Protein AF-A0A2V8L3E8-F1 (afdb_monomer_lite)

Sequence (212 aa):
MRLRGILLAIIGIAVVGLTGAGLAGGQTAPQGNPLLSDQVFKNVQALKGIPVDDFLETMGIMAAALQFDCSDCHANAGTDKVDWAADTPRKRMARNMVNMVTGINKTYFGGRQMVTCWTCHRNRDRPLTTPIMDIIYGMPPYEPDDVIVQNPLADSADSILDKYIQAIGGAQRLAGLTSFAGRGTSVGFGGFGGGGDVEIVAKAPDKRSTII

Foldseek 3Di:
DDDDDDDDDDDDDDDDDDDDDPDPPPPPDPDDPADWPPNPDAQDDQRGPDHPVVVVVVLVVLCQLAVHDPVVAWPPPVDPPTDRNDGDPVVVVVSVVSVVQQCCCVPPVVRDNPDDSNNARVRHNHGDPDDDVCCVPNDHDDDDDPDDDDDPPDDPPVRVVQVVCVVVPHDVVVVPDQKDWDWDWDADPPRPDDTDIWIWIDGPDGDIDIDD

pLDDT: mean 83.97, std 19.11, range [33.16, 98.5]

Secondary structure (DSSP, 8-state):
--------------------------------SPPBHHHHSTT--SS-SSBHHHHHHHHHHHHHHHT--HHHHSBTTTSTT-BSSS--HHHHHHHHHHHHHHHHHHHHSTT-----HHHHHSS-SS--SS--HHHHHSPPP----SS-PPPTTSPPHHHHHHHHHHHTTHHHHHHT--EEEEEEEE--GGG----EEEEEEEETTTEEEEE-

Structure (mmCIF, N/CA/C/O backbone):
data_AF-A0A2V8L3E8-F1
#
_entry.id   AF-A0A2V8L3E8-F1
#
loop_
_atom_site.group_PDB
_atom_site.id
_atom_site.type_symbol
_atom_site.label_atom_id
_atom_site.label_alt_id
_atom_site.label_comp_id
_atom_site.label_asym_id
_atom_site.label_entity_id
_atom_site.label_seq_id
_atom_site.pdbx_PDB_ins_code
_atom_site.Cartn_x
_atom_site.Cartn_y
_atom_site.Cartn_z
_atom_site.occupancy
_atom_site.B_iso_or_equiv
_atom_site.auth_seq_id
_atom_site.auth_comp_id
_atom_site.auth_asym_id
_atom_site.auth_atom_id
_atom_site.pdbx_PDB_model_num
ATOM 1 N N . MET A 1 1 ? 36.450 -6.631 86.629 1.00 36.34 1 MET A N 1
ATOM 2 C CA . MET A 1 1 ? 36.881 -7.942 87.173 1.00 36.34 1 MET A CA 1
ATOM 3 C C . MET A 1 1 ? 35.643 -8.831 87.182 1.00 36.34 1 MET A C 1
ATOM 5 O O . MET A 1 1 ? 34.727 -8.475 87.893 1.00 36.34 1 MET A O 1
ATOM 9 N N . ARG A 1 2 ? 35.421 -9.885 86.395 1.00 36.28 2 ARG A N 1
ATOM 10 C CA . ARG A 1 2 ? 36.078 -10.650 85.312 1.00 36.28 2 ARG A CA 1
ATOM 11 C C . ARG A 1 2 ? 34.896 -11.215 84.472 1.00 36.28 2 ARG A C 1
ATOM 13 O O . ARG A 1 2 ? 33.885 -11.551 85.064 1.00 36.28 2 ARG A O 1
ATOM 20 N N . LEU A 1 3 ? 34.860 -11.089 83.144 1.00 34.12 3 LEU A N 1
ATOM 21 C CA . LEU A 1 3 ? 35.474 -11.956 82.120 1.00 34.12 3 LEU A CA 1
ATOM 22 C C . LEU A 1 3 ? 34.770 -13.325 81.911 1.00 34.12 3 LEU A C 1
ATOM 24 O O . LEU A 1 3 ? 34.737 -14.113 82.849 1.00 34.12 3 LEU A O 1
ATOM 28 N N . ARG A 1 4 ? 34.454 -13.622 80.628 1.00 38.97 4 ARG A N 1
ATOM 29 C CA . ARG A 1 4 ? 34.260 -14.948 79.961 1.00 38.97 4 ARG A CA 1
ATOM 30 C C . ARG A 1 4 ? 32.855 -15.554 80.061 1.00 38.97 4 ARG A C 1
ATOM 32 O O . ARG A 1 4 ? 32.304 -15.588 81.143 1.00 38.97 4 ARG A O 1
ATOM 39 N N . GLY A 1 5 ? 32.221 -16.109 79.030 1.00 33.16 5 GLY A N 1
ATOM 40 C CA . GLY A 1 5 ? 32.479 -16.416 77.608 1.00 33.16 5 GLY A CA 1
ATOM 41 C C . GLY A 1 5 ? 31.105 -16.858 77.030 1.00 33.16 5 GLY A C 1
ATOM 42 O O . GLY A 1 5 ? 30.161 -16.994 77.795 1.00 33.16 5 GLY A O 1
ATOM 43 N N . ILE A 1 6 ? 30.826 -17.056 75.746 1.00 45.94 6 ILE A N 1
ATOM 44 C CA . ILE A 1 6 ? 31.547 -17.727 74.666 1.00 45.94 6 ILE A CA 1
ATOM 45 C C . ILE A 1 6 ? 30.861 -17.281 73.354 1.00 45.94 6 ILE A C 1
ATOM 47 O O . ILE A 1 6 ? 29.637 -17.288 73.252 1.00 45.94 6 ILE A O 1
ATOM 51 N N . LEU A 1 7 ? 31.676 -16.879 72.375 1.00 38.16 7 LEU A N 1
ATOM 52 C CA . LEU A 1 7 ? 31.339 -16.739 70.953 1.00 38.16 7 LEU A CA 1
ATOM 53 C C . LEU A 1 7 ? 30.926 -18.084 70.331 1.00 38.16 7 LEU A C 1
ATOM 55 O O . LEU A 1 7 ? 31.532 -19.083 70.697 1.00 38.16 7 LEU A O 1
ATOM 59 N N . LEU A 1 8 ? 30.036 -18.072 69.325 1.00 39.19 8 LEU A N 1
ATOM 60 C CA . LEU A 1 8 ? 30.064 -18.862 68.065 1.00 39.19 8 LEU A CA 1
ATOM 61 C C . LEU A 1 8 ? 28.765 -18.544 67.276 1.00 39.19 8 LEU A C 1
ATOM 63 O O . LEU A 1 8 ? 27.673 -18.750 67.786 1.00 39.19 8 LEU A O 1
ATOM 67 N N . ALA A 1 9 ? 28.838 -17.779 66.179 1.00 36.69 9 ALA A N 1
ATOM 68 C CA . ALA A 1 9 ? 28.935 -18.260 64.786 1.00 36.69 9 ALA A CA 1
ATOM 69 C C . ALA A 1 9 ? 27.573 -18.765 64.229 1.00 36.69 9 ALA A C 1
ATOM 71 O O . ALA A 1 9 ? 27.040 -19.747 64.715 1.00 36.69 9 ALA A O 1
ATOM 72 N N . ILE A 1 10 ? 26.872 -18.003 63.372 1.00 39.22 10 ILE A N 1
ATOM 73 C CA . ILE A 1 10 ? 26.999 -17.937 61.892 1.00 39.22 10 ILE A CA 1
ATOM 74 C C . ILE A 1 10 ? 26.226 -19.072 61.161 1.00 39.22 10 ILE A C 1
ATOM 76 O O . ILE A 1 10 ? 26.621 -20.225 61.218 1.00 39.22 10 ILE A O 1
ATOM 80 N N . ILE A 1 11 ? 25.202 -18.650 60.392 1.00 40.75 11 ILE A N 1
ATOM 81 C CA . ILE A 1 11 ? 24.712 -19.151 59.076 1.00 40.75 11 ILE A CA 1
ATOM 82 C C . ILE A 1 11 ? 23.938 -20.491 58.967 1.00 40.75 11 ILE A C 1
ATOM 84 O O . ILE A 1 11 ? 24.435 -21.558 59.299 1.00 40.75 11 ILE A O 1
ATOM 88 N N . GLY A 1 12 ? 22.771 -20.403 58.300 1.00 34.69 12 GLY A N 1
ATOM 89 C CA . GLY A 1 12 ? 22.061 -21.472 57.563 1.00 34.69 12 GLY A CA 1
ATOM 90 C C . GLY A 1 12 ? 20.579 -21.099 57.344 1.00 34.69 12 GLY A C 1
ATOM 91 O O . GLY A 1 12 ? 19.814 -21.156 58.295 1.00 34.69 12 GLY A O 1
ATOM 92 N N . ILE A 1 13 ? 20.154 -20.468 56.230 1.00 40.88 13 ILE A N 1
ATOM 93 C CA . ILE A 1 13 ? 19.677 -21.097 54.963 1.00 40.88 13 ILE A CA 1
ATOM 94 C C . ILE A 1 13 ? 18.607 -22.176 55.282 1.00 40.88 13 ILE A C 1
ATOM 96 O O . ILE A 1 13 ? 18.926 -23.118 55.986 1.00 40.88 13 ILE A O 1
ATOM 100 N N . ALA A 1 14 ? 17.335 -22.166 54.857 1.00 35.75 14 ALA A N 1
ATOM 101 C CA . ALA A 1 14 ? 16.763 -21.867 53.546 1.00 35.75 14 ALA A CA 1
ATOM 102 C C . ALA A 1 14 ? 15.217 -22.019 53.568 1.00 35.75 14 ALA A C 1
ATOM 104 O O . ALA A 1 14 ? 14.714 -22.938 54.200 1.00 35.75 14 ALA A O 1
ATOM 105 N N . VAL A 1 15 ? 14.543 -21.204 52.741 1.00 41.72 15 VAL A N 1
ATOM 106 C CA . VAL A 1 15 ? 13.547 -21.596 51.708 1.00 41.72 15 VAL A CA 1
ATOM 107 C C . VAL A 1 15 ? 12.159 -22.138 52.123 1.00 41.72 15 VAL A C 1
ATOM 109 O O . VAL A 1 15 ? 12.023 -23.019 52.958 1.00 41.72 15 VAL A O 1
ATOM 112 N N . VAL A 1 16 ? 11.160 -21.644 51.366 1.00 37.94 16 VAL A N 1
ATOM 113 C CA . VAL A 1 16 ? 9.770 -22.098 51.104 1.00 37.94 16 VAL A CA 1
ATOM 114 C C . VAL A 1 16 ? 8.734 -21.106 51.667 1.00 37.94 16 VAL A C 1
ATOM 116 O O . VAL A 1 16 ? 8.641 -20.924 52.867 1.00 37.94 16 VAL A O 1
ATOM 119 N N . GLY A 1 17 ? 7.898 -20.416 50.890 1.00 34.06 17 GLY A N 1
ATOM 120 C CA . GLY A 1 17 ? 7.733 -20.360 49.445 1.00 34.06 17 GLY A CA 1
ATOM 121 C C . GLY A 1 17 ? 7.008 -19.064 49.062 1.00 34.06 17 GLY A C 1
ATOM 122 O O . GLY A 1 17 ? 5.932 -18.764 49.570 1.00 34.06 17 GLY A O 1
ATOM 123 N N . LEU A 1 18 ? 7.623 -18.295 48.164 1.00 40.34 18 LEU A N 1
ATOM 124 C CA . LEU A 1 18 ? 6.954 -17.275 47.364 1.00 40.34 18 LEU A CA 1
ATOM 125 C C . LEU A 1 18 ? 6.667 -17.926 46.010 1.00 40.34 18 LEU A C 1
ATOM 127 O O . LEU A 1 18 ? 7.572 -18.094 45.195 1.00 40.34 18 LEU A O 1
ATOM 131 N N . THR A 1 19 ? 5.423 -18.324 45.771 1.00 45.75 19 THR A N 1
ATOM 132 C CA . THR A 1 19 ? 4.974 -18.782 44.453 1.00 45.75 19 THR A CA 1
ATOM 133 C C . THR A 1 19 ? 3.705 -18.040 44.070 1.00 45.75 19 THR A C 1
ATOM 135 O O . THR A 1 19 ? 2.691 -18.181 44.747 1.00 45.75 19 THR A O 1
ATOM 138 N N . GLY A 1 20 ? 3.765 -17.314 42.949 1.00 47.34 20 GLY A N 1
ATOM 139 C CA . GLY A 1 20 ? 2.588 -17.073 42.112 1.00 47.34 20 GLY A CA 1
ATOM 140 C C . GLY A 1 20 ? 2.092 -15.633 41.985 1.00 47.34 20 GLY A C 1
ATOM 141 O O . GLY A 1 20 ? 0.945 -15.370 42.314 1.00 47.34 20 GLY A O 1
ATOM 142 N N . ALA A 1 21 ? 2.903 -14.725 41.436 1.00 42.41 21 ALA A N 1
ATOM 143 C CA . ALA A 1 21 ? 2.400 -13.529 40.743 1.00 42.41 21 ALA A CA 1
ATOM 144 C C . ALA A 1 21 ? 3.413 -13.056 39.686 1.00 42.41 21 ALA A C 1
ATOM 146 O O . ALA A 1 21 ? 3.904 -11.932 39.712 1.00 42.41 21 ALA A O 1
ATOM 147 N N . GLY A 1 22 ? 3.775 -13.953 38.766 1.00 41.84 22 GLY A N 1
ATOM 148 C CA . GLY A 1 22 ? 4.414 -13.554 37.518 1.00 41.84 22 GLY A CA 1
ATOM 149 C C . GLY A 1 22 ? 3.336 -13.020 36.588 1.00 41.84 22 GLY A C 1
ATOM 150 O O . GLY A 1 22 ? 2.672 -13.801 35.912 1.00 41.84 22 GLY A O 1
ATOM 151 N N . LEU A 1 23 ? 3.131 -11.703 36.583 1.00 47.78 23 LEU A N 1
ATOM 152 C CA . LEU A 1 23 ? 2.461 -11.042 35.471 1.00 47.78 23 LEU A CA 1
ATOM 153 C C . LEU A 1 23 ? 3.277 -11.354 34.218 1.00 47.78 23 LEU A C 1
ATOM 155 O O . LEU A 1 23 ? 4.458 -11.015 34.134 1.00 47.78 23 LEU A O 1
ATOM 159 N N . ALA A 1 24 ? 2.644 -12.048 33.278 1.00 44.75 24 ALA A N 1
ATOM 160 C CA . ALA A 1 24 ? 3.162 -12.288 31.947 1.00 44.75 24 ALA A CA 1
ATOM 161 C C . ALA A 1 24 ? 3.287 -10.946 31.212 1.00 44.75 24 ALA A C 1
ATOM 163 O O . ALA A 1 24 ? 2.409 -10.541 30.456 1.00 44.75 24 ALA A O 1
ATOM 164 N N . GLY A 1 25 ? 4.391 -10.239 31.444 1.00 47.78 25 GLY A N 1
ATOM 165 C CA . GLY A 1 25 ? 4.936 -9.346 30.441 1.00 47.78 25 GLY A CA 1
ATOM 166 C C . GLY A 1 25 ? 5.467 -10.238 29.332 1.00 47.78 25 GLY A C 1
ATOM 167 O O . GLY A 1 25 ? 6.458 -10.937 29.536 1.00 47.78 25 GLY A O 1
ATOM 168 N N . GLY A 1 26 ? 4.789 -10.262 28.187 1.00 43.38 26 GLY A N 1
ATOM 169 C CA . GLY A 1 26 ? 5.345 -10.817 26.961 1.00 43.38 26 GLY A CA 1
ATOM 170 C C . GLY A 1 26 ? 6.593 -10.024 26.593 1.00 43.38 26 GLY A C 1
ATOM 171 O O . GLY A 1 26 ? 6.528 -9.076 25.820 1.00 43.38 26 GLY A O 1
ATOM 172 N N . GLN A 1 27 ? 7.730 -10.377 27.187 1.00 42.31 27 GLN A N 1
ATOM 173 C CA . GLN A 1 27 ? 9.031 -9.993 26.680 1.00 42.31 27 GLN A CA 1
ATOM 174 C C . GLN A 1 27 ? 9.182 -10.772 25.381 1.00 42.31 27 GLN A C 1
ATOM 176 O O . GLN A 1 27 ? 9.508 -11.959 25.392 1.00 42.31 27 GLN A O 1
ATOM 181 N N . THR A 1 28 ? 8.891 -10.119 24.255 1.00 50.25 28 THR A N 1
ATOM 182 C CA . THR A 1 28 ? 9.453 -10.532 22.973 1.00 50.25 28 THR A CA 1
ATOM 183 C C . THR A 1 28 ? 10.933 -10.775 23.221 1.00 50.25 28 THR A C 1
ATOM 185 O O . THR A 1 28 ? 11.656 -9.855 23.614 1.00 50.25 28 THR A O 1
ATOM 188 N N . ALA A 1 29 ? 11.358 -12.034 23.076 1.00 56.59 29 ALA A N 1
ATOM 189 C CA . ALA A 1 29 ? 12.770 -12.380 23.063 1.00 56.59 29 ALA A CA 1
ATOM 190 C C . ALA A 1 29 ? 13.484 -11.393 22.128 1.00 56.59 29 ALA A C 1
ATOM 192 O O . ALA A 1 29 ? 12.866 -10.993 21.135 1.00 56.59 29 ALA A O 1
ATOM 193 N N . PRO A 1 30 ? 14.729 -10.973 22.420 1.00 51.91 30 PRO A N 1
ATOM 194 C CA . PRO A 1 30 ? 15.461 -10.107 21.510 1.00 51.91 30 PRO A CA 1
ATOM 195 C C . PRO A 1 30 ? 15.452 -10.785 20.144 1.00 51.91 30 PRO A C 1
ATOM 197 O O . PRO A 1 30 ? 16.059 -11.843 19.965 1.00 51.91 30 PRO A O 1
ATOM 200 N N . GLN A 1 31 ? 14.672 -10.226 19.218 1.00 61.59 31 GLN A N 1
ATOM 201 C CA . GLN A 1 31 ? 14.658 -10.676 17.842 1.00 61.59 31 GLN A CA 1
ATOM 202 C C . GLN A 1 31 ? 16.102 -10.517 17.388 1.00 61.59 31 GLN A C 1
ATOM 204 O O . GLN A 1 31 ? 16.652 -9.414 17.427 1.00 61.59 31 GLN A O 1
ATOM 209 N N . GLY A 1 32 ? 16.752 -11.636 17.054 1.00 68.12 32 GLY A N 1
ATOM 210 C CA . GLY A 1 32 ? 18.030 -11.579 16.356 1.00 68.12 32 GLY A CA 1
ATOM 211 C C . GLY A 1 32 ? 17.893 -10.620 15.174 1.00 68.12 32 GLY A C 1
ATOM 212 O O . GLY A 1 32 ? 16.787 -10.461 14.658 1.00 68.12 32 GLY A O 1
ATOM 213 N N . ASN A 1 33 ? 18.987 -9.951 14.795 1.00 78.81 33 ASN A N 1
ATOM 214 C CA . ASN A 1 33 ? 18.964 -8.931 13.742 1.00 78.81 33 ASN A CA 1
ATOM 215 C C . ASN A 1 33 ? 18.053 -9.370 12.580 1.00 78.81 33 ASN A C 1
ATOM 217 O O . ASN A 1 33 ? 18.278 -10.461 12.043 1.00 78.81 33 ASN A O 1
ATOM 221 N N . PRO A 1 34 ? 17.023 -8.577 12.226 1.00 86.38 34 PRO A N 1
ATOM 222 C CA . PRO A 1 34 ? 16.043 -8.990 11.235 1.00 86.38 34 PRO A CA 1
ATOM 223 C C . PRO A 1 34 ? 16.747 -9.311 9.919 1.00 86.38 34 PRO A C 1
ATOM 225 O O . PRO A 1 34 ? 17.638 -8.579 9.479 1.00 86.38 34 PRO A O 1
ATOM 228 N N . LEU A 1 35 ? 16.359 -10.429 9.302 1.00 93.75 35 LEU A N 1
ATOM 229 C CA . LEU A 1 35 ? 16.855 -10.787 7.979 1.00 93.75 35 LEU A CA 1
ATOM 230 C C . LEU A 1 35 ? 16.432 -9.709 6.983 1.00 93.75 35 LEU A C 1
ATOM 232 O O . LEU A 1 35 ? 15.286 -9.254 7.001 1.00 93.75 35 LEU A O 1
ATOM 236 N N . LEU A 1 36 ? 17.360 -9.313 6.114 1.00 96.69 36 LEU A N 1
ATOM 237 C CA . LEU A 1 36 ? 17.115 -8.253 5.143 1.00 96.69 36 LEU A CA 1
ATOM 238 C C . LEU A 1 36 ? 16.689 -8.823 3.789 1.00 96.69 36 LEU A C 1
ATOM 240 O O . LEU A 1 36 ? 17.112 -9.908 3.375 1.00 96.69 36 LEU A O 1
ATOM 244 N N . SER A 1 37 ? 15.869 -8.057 3.078 1.00 96.12 37 SER A N 1
ATOM 245 C CA . SER A 1 37 ? 15.253 -8.434 1.808 1.00 96.12 37 SER A CA 1
ATOM 246 C C . SER A 1 37 ? 16.259 -8.930 0.768 1.00 96.12 37 SER A C 1
ATOM 248 O O . SER A 1 37 ? 16.033 -9.956 0.131 1.00 96.12 37 SER A O 1
ATOM 250 N N . ASP A 1 38 ? 17.394 -8.251 0.613 1.00 95.38 38 ASP A N 1
ATOM 251 C CA . ASP A 1 38 ? 18.433 -8.573 -0.368 1.00 95.38 38 ASP A CA 1
ATOM 252 C C . ASP A 1 38 ? 19.406 -9.670 0.084 1.00 95.38 38 ASP A C 1
ATOM 254 O O . ASP A 1 38 ? 20.218 -10.133 -0.718 1.00 95.38 38 ASP A O 1
ATOM 258 N N . GLN A 1 39 ? 19.295 -10.126 1.333 1.00 95.88 39 GLN A N 1
ATOM 259 C CA . GLN A 1 39 ? 19.996 -11.312 1.832 1.00 95.88 39 GLN A CA 1
ATOM 260 C C . GLN A 1 39 ? 19.177 -12.587 1.604 1.00 95.88 39 GLN A C 1
ATOM 262 O O . GLN A 1 39 ? 19.745 -13.649 1.354 1.00 95.88 39 GLN A O 1
ATOM 267 N N . VAL A 1 40 ? 17.847 -12.483 1.684 1.00 96.38 40 VAL A N 1
ATOM 268 C CA . VAL A 1 40 ? 16.929 -13.628 1.585 1.00 96.38 40 VAL A CA 1
ATOM 269 C C . VAL A 1 40 ? 16.416 -13.828 0.162 1.00 96.38 40 VAL A C 1
ATOM 271 O O . VAL A 1 40 ? 16.367 -14.956 -0.333 1.00 96.38 40 VAL A O 1
ATOM 274 N N . PHE A 1 41 ? 16.039 -12.747 -0.520 1.00 96.94 41 PHE A N 1
ATOM 275 C CA . PHE A 1 41 ? 15.398 -12.817 -1.827 1.00 96.94 41 PHE A CA 1
ATOM 276 C C . PHE A 1 41 ? 16.362 -12.511 -2.969 1.00 96.94 41 PHE A C 1
ATOM 278 O O . PHE A 1 41 ? 17.265 -11.679 -2.892 1.00 96.94 41 PHE A O 1
ATOM 285 N N . LYS A 1 42 ? 16.120 -13.172 -4.101 1.00 96.88 42 LYS A N 1
ATOM 286 C CA . LYS A 1 42 ? 16.886 -12.962 -5.329 1.00 96.88 42 LYS A CA 1
ATOM 287 C C . LYS A 1 42 ? 16.336 -11.767 -6.106 1.00 96.88 42 LYS A C 1
ATOM 289 O O . LYS A 1 42 ? 15.129 -11.549 -6.172 1.00 96.88 42 LYS A O 1
ATOM 294 N N . ASN A 1 43 ? 17.231 -11.051 -6.786 1.00 97.25 43 ASN A N 1
ATOM 295 C CA . ASN A 1 43 ? 16.890 -9.972 -7.720 1.00 97.25 43 ASN A CA 1
ATOM 296 C C . ASN A 1 43 ? 16.105 -8.793 -7.091 1.00 97.25 43 ASN A C 1
ATOM 298 O O . ASN A 1 43 ? 15.241 -8.175 -7.731 1.00 97.25 43 ASN A O 1
ATOM 302 N N . VAL A 1 44 ? 16.430 -8.464 -5.836 1.00 97.62 44 VAL A N 1
ATOM 303 C CA . VAL A 1 44 ? 15.990 -7.238 -5.155 1.00 97.62 44 VAL A CA 1
ATOM 304 C C . VAL A 1 44 ? 16.891 -6.080 -5.590 1.00 97.62 44 VAL A C 1
ATOM 306 O O . VAL A 1 44 ? 18.098 -6.106 -5.365 1.00 97.62 44 VAL A O 1
ATOM 309 N N . GLN A 1 45 ? 16.314 -5.069 -6.245 1.00 96.25 45 GLN A N 1
ATOM 310 C CA . GLN A 1 45 ? 17.074 -3.948 -6.825 1.00 96.25 45 GLN A CA 1
ATOM 311 C C . GLN A 1 45 ? 16.705 -2.582 -6.230 1.00 96.25 45 GLN A C 1
ATOM 313 O O . GLN A 1 45 ? 17.595 -1.762 -6.044 1.00 96.25 45 GLN A O 1
ATOM 318 N N . ALA A 1 46 ? 15.421 -2.346 -5.933 1.00 96.12 46 ALA A N 1
ATOM 319 C CA . ALA A 1 46 ? 14.932 -1.065 -5.408 1.00 96.12 46 ALA A CA 1
ATOM 320 C C . ALA A 1 46 ? 14.687 -1.100 -3.887 1.00 96.12 46 ALA A C 1
ATOM 322 O O . ALA A 1 46 ? 15.125 -0.212 -3.169 1.00 96.12 46 ALA A O 1
ATOM 323 N N . LEU A 1 47 ? 14.046 -2.160 -3.382 1.00 95.81 47 LEU A N 1
ATOM 324 C CA . LEU A 1 47 ? 13.691 -2.328 -1.964 1.00 95.81 47 LEU A CA 1
ATOM 325 C C . LEU A 1 47 ? 14.753 -3.124 -1.190 1.00 95.81 47 LEU A C 1
ATOM 327 O O . LEU A 1 47 ? 14.465 -4.190 -0.647 1.00 95.81 47 LEU A O 1
ATOM 331 N N . LYS A 1 48 ? 16.005 -2.661 -1.219 1.00 95.56 48 LYS A N 1
ATOM 332 C CA . LYS A 1 48 ? 17.133 -3.320 -0.537 1.00 95.56 48 LYS A CA 1
ATOM 333 C C . LYS A 1 48 ? 17.247 -2.896 0.927 1.00 95.56 48 LYS A C 1
ATOM 335 O O . LYS A 1 48 ? 16.924 -1.757 1.251 1.00 95.56 48 LYS A O 1
ATOM 340 N N . GLY A 1 49 ? 17.781 -3.777 1.774 1.00 94.75 49 GLY A N 1
ATOM 341 C CA . GLY A 1 49 ? 18.145 -3.451 3.153 1.00 94.75 49 GLY A CA 1
ATOM 342 C C . GLY A 1 49 ? 16.972 -3.229 4.108 1.00 94.75 49 GLY A C 1
ATOM 343 O O . GLY A 1 49 ? 17.187 -2.703 5.195 1.00 94.75 49 GLY A O 1
ATOM 344 N N . ILE A 1 50 ? 15.754 -3.612 3.716 1.00 95.31 50 ILE A N 1
ATOM 345 C CA . ILE A 1 50 ? 14.573 -3.580 4.588 1.00 95.31 50 ILE A CA 1
ATOM 346 C C . ILE A 1 50 ? 14.320 -4.973 5.180 1.00 95.31 50 ILE A C 1
ATOM 348 O O . ILE A 1 50 ? 14.691 -5.961 4.535 1.00 95.31 50 ILE A O 1
ATOM 352 N N . PRO A 1 51 ? 13.710 -5.084 6.372 1.00 97.25 51 PRO A N 1
ATOM 353 C CA . PRO A 1 51 ? 13.268 -6.361 6.923 1.00 97.25 51 PRO A CA 1
ATOM 354 C C . PRO A 1 51 ? 12.433 -7.173 5.924 1.00 97.25 51 PRO A C 1
ATOM 356 O O . PRO A 1 51 ? 11.717 -6.619 5.089 1.00 97.25 51 PRO A O 1
ATOM 359 N N . VAL A 1 52 ? 12.527 -8.502 6.000 1.00 96.44 52 VAL A N 1
ATOM 360 C CA . VAL A 1 52 ? 11.739 -9.410 5.147 1.00 96.44 52 VAL A CA 1
ATOM 361 C C . VAL A 1 52 ? 10.235 -9.155 5.273 1.00 96.44 52 VAL A C 1
ATOM 363 O O . VAL A 1 52 ? 9.545 -9.168 4.253 1.00 96.44 52 VAL A O 1
ATOM 366 N N . ASP A 1 53 ? 9.749 -8.886 6.483 1.00 96.12 53 ASP A N 1
ATOM 367 C CA . ASP A 1 53 ? 8.329 -8.628 6.729 1.00 96.12 53 ASP A CA 1
ATOM 368 C C . ASP A 1 53 ? 7.889 -7.338 6.020 1.00 96.12 53 ASP A C 1
ATOM 370 O O . ASP A 1 53 ? 7.004 -7.391 5.166 1.00 96.12 53 ASP A O 1
ATOM 374 N N . ASP A 1 54 ? 8.611 -6.229 6.221 1.00 96.12 54 ASP A N 1
ATOM 375 C CA . ASP A 1 54 ? 8.381 -4.961 5.512 1.00 96.12 54 ASP A CA 1
ATOM 376 C C . ASP A 1 54 ? 8.416 -5.135 3.984 1.00 96.12 54 ASP A C 1
ATOM 378 O O . ASP A 1 54 ? 7.623 -4.537 3.251 1.00 96.12 54 ASP A O 1
ATOM 382 N N . PHE A 1 55 ? 9.327 -5.966 3.466 1.00 96.94 55 PHE A N 1
ATOM 383 C CA . PHE A 1 55 ? 9.406 -6.253 2.034 1.00 96.94 55 PHE A CA 1
ATOM 384 C C . PHE A 1 55 ? 8.136 -6.932 1.514 1.00 96.94 55 PHE A C 1
ATOM 386 O O . PHE A 1 55 ? 7.617 -6.527 0.470 1.00 96.94 55 PHE A O 1
ATOM 393 N N . LEU A 1 56 ? 7.636 -7.948 2.222 1.00 96.50 56 LEU A N 1
ATOM 394 C CA . LEU A 1 56 ? 6.423 -8.673 1.840 1.00 96.50 56 LEU A CA 1
ATOM 395 C C . LEU A 1 56 ? 5.169 -7.803 2.000 1.00 96.50 56 LEU A C 1
ATOM 397 O O . LEU A 1 56 ? 4.323 -7.791 1.104 1.00 96.50 56 LEU A O 1
ATOM 401 N N . GLU A 1 57 ? 5.081 -7.011 3.068 1.00 96.38 57 GLU A N 1
ATOM 402 C CA . GLU A 1 57 ? 4.002 -6.037 3.268 1.00 96.38 57 GLU A CA 1
ATOM 403 C C . GLU A 1 57 ? 3.972 -4.991 2.151 1.00 96.38 57 GLU A C 1
ATOM 405 O O . GLU A 1 57 ? 2.910 -4.687 1.599 1.00 96.38 57 GLU A O 1
ATOM 410 N N . THR A 1 58 ? 5.144 -4.505 1.730 1.00 96.50 58 THR A N 1
ATOM 411 C CA . THR A 1 58 ? 5.242 -3.552 0.620 1.00 96.50 58 THR A CA 1
ATOM 412 C C . THR A 1 58 ? 4.667 -4.144 -0.674 1.00 96.50 58 THR A C 1
ATOM 414 O O . THR A 1 58 ? 4.001 -3.424 -1.420 1.00 96.50 58 THR A O 1
ATOM 417 N N . MET A 1 59 ? 4.848 -5.445 -0.945 1.00 97.38 59 MET A N 1
ATOM 418 C CA . MET A 1 59 ? 4.227 -6.091 -2.114 1.00 97.38 59 MET A CA 1
ATOM 419 C C . MET A 1 59 ? 2.696 -6.053 -2.038 1.00 97.38 59 MET A C 1
ATOM 421 O O . MET A 1 59 ? 2.044 -5.747 -3.037 1.00 97.38 59 MET A O 1
ATOM 425 N N . GLY A 1 60 ? 2.127 -6.299 -0.854 1.00 95.94 60 GLY A N 1
ATOM 426 C CA . GLY A 1 60 ? 0.685 -6.197 -0.616 1.00 95.94 60 GLY A CA 1
ATOM 427 C C . GLY A 1 60 ? 0.152 -4.781 -0.842 1.00 95.94 60 GLY A C 1
ATOM 428 O O . GLY A 1 60 ? -0.860 -4.602 -1.518 1.00 95.94 60 GLY A O 1
ATOM 429 N N . ILE A 1 61 ? 0.873 -3.761 -0.366 1.00 95.31 61 ILE A N 1
ATOM 430 C CA . ILE A 1 61 ? 0.513 -2.350 -0.580 1.00 95.31 61 ILE A CA 1
ATOM 431 C C . ILE A 1 61 ? 0.560 -1.985 -2.070 1.00 95.31 61 ILE A C 1
ATOM 433 O O . ILE A 1 61 ? -0.323 -1.277 -2.559 1.00 95.31 61 ILE A O 1
ATOM 437 N N . MET A 1 62 ? 1.561 -2.469 -2.816 1.00 96.94 62 MET A N 1
ATOM 438 C CA . MET A 1 62 ? 1.610 -2.265 -4.268 1.00 96.94 62 MET A CA 1
ATOM 439 C C . MET A 1 62 ? 0.407 -2.911 -4.962 1.00 96.94 62 MET A C 1
ATOM 441 O O . MET A 1 62 ? -0.253 -2.249 -5.760 1.00 96.94 62 MET A O 1
ATOM 445 N N . ALA A 1 63 ? 0.092 -4.167 -4.636 1.00 95.50 63 ALA A N 1
ATOM 446 C CA . ALA A 1 63 ? -1.057 -4.877 -5.195 1.00 95.50 63 ALA A CA 1
ATOM 447 C C . ALA A 1 63 ? -2.372 -4.123 -4.923 1.00 95.50 63 ALA A C 1
ATOM 449 O O . ALA A 1 63 ? -3.117 -3.816 -5.857 1.00 95.50 63 ALA A O 1
ATOM 450 N N . ALA A 1 64 ? -2.593 -3.714 -3.669 1.00 95.25 64 ALA A N 1
ATOM 451 C CA . ALA A 1 64 ? -3.767 -2.948 -3.264 1.00 95.25 64 ALA A CA 1
ATOM 452 C C . ALA A 1 64 ? -3.877 -1.614 -4.018 1.00 95.25 64 ALA A C 1
ATOM 454 O O . ALA A 1 64 ? -4.936 -1.285 -4.546 1.00 95.25 64 ALA A O 1
ATOM 455 N N . ALA A 1 65 ? -2.783 -0.858 -4.137 1.00 97.38 65 ALA A N 1
ATOM 456 C CA . ALA A 1 65 ? -2.812 0.439 -4.805 1.00 97.38 65 ALA A CA 1
ATOM 457 C C . ALA A 1 65 ? -3.123 0.343 -6.306 1.00 97.38 65 ALA A C 1
ATOM 459 O O . ALA A 1 65 ? -3.777 1.240 -6.841 1.00 97.38 65 ALA A O 1
ATOM 460 N N . LEU A 1 66 ? -2.672 -0.722 -6.975 1.00 96.25 66 LEU A N 1
ATOM 461 C CA . LEU A 1 66 ? -2.842 -0.915 -8.418 1.00 96.25 66 LEU A CA 1
ATOM 462 C C . LEU A 1 66 ? -4.088 -1.729 -8.798 1.00 96.25 66 LEU A C 1
ATOM 464 O O . LEU A 1 66 ? -4.381 -1.823 -9.988 1.00 96.25 66 LEU A O 1
ATOM 468 N N . GLN A 1 67 ? -4.818 -2.286 -7.822 1.00 95.19 67 GLN A N 1
ATOM 469 C CA . GLN A 1 67 ? -5.871 -3.288 -8.053 1.00 95.19 67 GLN A CA 1
ATOM 470 C C . GLN A 1 67 ? -5.339 -4.516 -8.806 1.00 95.19 67 GLN A C 1
ATOM 472 O O . GLN A 1 67 ? -5.967 -5.037 -9.725 1.00 95.19 67 GLN A O 1
ATOM 477 N N . PHE A 1 68 ? -4.138 -4.941 -8.434 1.00 94.00 68 PHE A N 1
ATOM 478 C CA . PHE A 1 68 ? -3.461 -6.102 -8.996 1.00 94.00 68 PHE A CA 1
ATOM 479 C C . PHE A 1 68 ? -3.418 -7.248 -7.998 1.00 94.00 68 PHE A C 1
ATOM 481 O O . PHE A 1 68 ? -3.590 -7.062 -6.793 1.00 94.00 68 PHE A O 1
ATOM 488 N N . ASP A 1 69 ? -3.112 -8.427 -8.519 1.00 93.38 69 ASP A N 1
ATOM 489 C CA . ASP A 1 69 ? -2.636 -9.562 -7.752 1.00 93.38 69 ASP A CA 1
ATOM 490 C C . ASP A 1 69 ? -1.117 -9.769 -7.930 1.00 93.38 69 ASP A C 1
ATOM 492 O O . ASP A 1 69 ? -0.407 -9.020 -8.612 1.00 93.38 69 ASP A O 1
ATOM 496 N N . CYS A 1 70 ? -0.579 -10.802 -7.279 1.00 93.38 70 CYS A N 1
ATOM 497 C CA . CYS A 1 70 ? 0.841 -11.129 -7.379 1.00 93.38 70 CYS A CA 1
ATOM 498 C C . CYS A 1 70 ? 1.247 -11.543 -8.805 1.00 93.38 70 CYS A C 1
ATOM 500 O O . CYS A 1 70 ? 2.378 -11.284 -9.223 1.00 93.38 70 CYS A O 1
ATOM 502 N N . SER A 1 71 ? 0.348 -12.207 -9.534 1.00 94.31 71 SER A N 1
ATOM 503 C CA . SER A 1 71 ? 0.579 -12.789 -10.861 1.00 94.31 71 SER A CA 1
ATOM 504 C C . SER A 1 71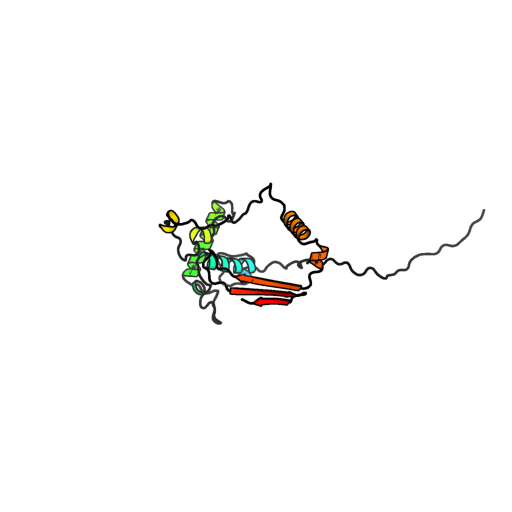 ? 0.632 -11.746 -11.974 1.00 94.31 71 SER A C 1
ATOM 506 O O . SER A 1 71 ? 1.335 -11.948 -12.966 1.00 94.31 71 SER A O 1
ATOM 508 N N . ASP A 1 72 ? 0.023 -10.578 -11.760 1.00 94.56 72 ASP A N 1
ATOM 509 C CA . ASP A 1 72 ? 0.152 -9.430 -12.657 1.00 94.56 72 ASP A CA 1
ATOM 510 C C . ASP A 1 72 ? 1.614 -8.996 -12.834 1.00 94.56 72 ASP A C 1
ATOM 512 O O . ASP A 1 72 ? 2.026 -8.567 -13.918 1.00 94.56 72 ASP A O 1
ATOM 516 N N . CYS A 1 73 ? 2.419 -9.108 -11.771 1.00 95.00 73 CYS A N 1
ATOM 517 C CA . CYS A 1 73 ? 3.821 -8.693 -11.774 1.00 95.00 73 CYS A CA 1
ATOM 518 C C . CYS A 1 73 ? 4.815 -9.861 -11.757 1.00 95.00 73 CYS A C 1
ATOM 520 O O . CYS A 1 73 ? 5.899 -9.730 -12.337 1.00 95.00 73 CYS A O 1
ATOM 522 N N . HIS A 1 74 ? 4.488 -10.981 -11.113 1.00 97.25 74 HIS A N 1
ATOM 523 C CA . HIS A 1 74 ? 5.402 -12.102 -10.901 1.00 97.25 74 HIS A CA 1
ATOM 524 C C . HIS A 1 74 ? 5.017 -13.327 -11.729 1.00 97.25 74 HIS A C 1
ATOM 526 O O . HIS A 1 74 ? 3.871 -13.770 -11.739 1.00 97.25 74 HIS A O 1
ATOM 532 N N . ALA A 1 75 ? 6.010 -13.907 -12.406 1.00 95.19 75 ALA A N 1
ATOM 533 C CA . ALA A 1 75 ? 5.800 -15.047 -13.285 1.00 95.19 75 ALA A CA 1
ATOM 534 C C . ALA A 1 75 ? 5.275 -16.262 -12.503 1.00 95.19 75 ALA A C 1
ATOM 536 O O . ALA A 1 75 ? 5.893 -16.698 -11.531 1.00 95.19 75 ALA A O 1
ATOM 537 N N . ASN A 1 76 ? 4.149 -16.818 -12.962 1.00 92.94 76 ASN A N 1
ATOM 538 C CA . ASN A 1 76 ? 3.489 -17.999 -12.393 1.00 92.94 76 ASN A CA 1
ATOM 539 C C . ASN A 1 76 ? 3.121 -17.877 -10.899 1.00 92.94 76 ASN A C 1
ATOM 541 O O . ASN A 1 76 ? 3.002 -18.898 -10.215 1.00 92.94 76 ASN A O 1
ATOM 545 N N . ALA A 1 77 ? 2.963 -16.662 -10.361 1.00 91.69 77 ALA A N 1
ATOM 546 C CA . ALA A 1 77 ? 2.508 -16.506 -8.982 1.00 91.69 77 ALA A CA 1
ATOM 547 C C . ALA A 1 77 ? 1.103 -17.102 -8.797 1.00 91.69 77 ALA A C 1
ATOM 549 O O . ALA A 1 77 ? 0.274 -17.047 -9.700 1.00 91.69 77 ALA A O 1
ATOM 550 N N . GLY A 1 78 ? 0.867 -17.718 -7.635 1.00 90.62 78 GLY A N 1
ATOM 551 C CA . GLY A 1 78 ? -0.334 -18.524 -7.377 1.00 90.62 78 GLY A CA 1
ATOM 552 C C . GLY A 1 78 ? -0.216 -19.995 -7.799 1.00 90.62 78 GLY A C 1
ATOM 553 O O . GLY A 1 78 ? -1.179 -20.742 -7.659 1.00 90.62 78 GLY A O 1
ATOM 554 N N . THR A 1 79 ? 0.954 -20.432 -8.282 1.00 93.25 79 THR A N 1
ATOM 555 C CA . THR A 1 79 ? 1.229 -21.831 -8.656 1.00 93.25 79 THR A CA 1
ATOM 556 C C . THR A 1 79 ? 2.477 -22.376 -7.954 1.00 93.25 79 THR A C 1
ATOM 558 O O . THR A 1 79 ? 3.262 -21.625 -7.374 1.00 93.25 79 THR A O 1
ATOM 561 N N . ASP A 1 80 ? 2.700 -23.685 -8.062 1.00 92.62 80 ASP A N 1
ATOM 562 C CA . ASP A 1 80 ? 3.915 -24.383 -7.619 1.00 92.62 80 ASP A CA 1
ATOM 563 C C . ASP A 1 80 ? 5.167 -24.041 -8.455 1.00 92.62 80 ASP A C 1
ATOM 565 O O . ASP A 1 80 ? 6.288 -24.343 -8.050 1.00 92.62 80 ASP A O 1
ATOM 569 N N . LYS A 1 81 ? 4.991 -23.378 -9.605 1.00 94.62 81 LYS A N 1
ATOM 570 C CA . LYS A 1 81 ? 6.057 -22.984 -10.544 1.00 94.62 81 LYS A CA 1
ATOM 571 C C . LYS A 1 81 ? 6.395 -21.495 -10.488 1.00 94.62 81 LYS A C 1
ATOM 573 O O . LYS A 1 81 ? 6.963 -20.959 -11.446 1.00 94.62 81 LYS A O 1
ATOM 578 N N . VAL A 1 82 ? 6.004 -20.813 -9.412 1.00 94.62 82 VAL A N 1
ATOM 579 C CA . VAL A 1 82 ? 6.262 -19.383 -9.234 1.00 94.62 82 VAL A CA 1
ATOM 580 C C . VAL A 1 82 ? 7.756 -19.068 -9.308 1.00 94.62 82 VAL A C 1
ATOM 582 O O . VAL A 1 82 ? 8.577 -19.685 -8.632 1.00 94.62 82 VAL A O 1
ATOM 585 N N . ASP A 1 83 ? 8.102 -18.058 -10.105 1.00 97.25 83 ASP A N 1
ATOM 586 C CA . ASP A 1 83 ? 9.436 -17.467 -10.120 1.00 97.25 83 ASP A CA 1
ATOM 587 C C . ASP A 1 83 ? 9.346 -16.001 -9.692 1.00 97.25 83 ASP A C 1
ATOM 589 O O . ASP A 1 83 ? 9.154 -15.078 -10.490 1.00 97.25 83 ASP A O 1
ATOM 593 N N . TRP A 1 84 ? 9.508 -15.784 -8.386 1.00 95.88 84 TRP A N 1
ATOM 594 C CA . TRP A 1 84 ? 9.517 -14.448 -7.797 1.00 95.88 84 TRP A CA 1
ATOM 595 C C . TRP A 1 84 ? 10.664 -13.582 -8.320 1.00 95.88 84 TRP A C 1
ATOM 597 O O . TRP A 1 84 ? 10.530 -12.356 -8.358 1.00 95.88 84 TRP A O 1
ATOM 607 N N . ALA A 1 85 ? 11.784 -14.191 -8.723 1.00 97.38 85 ALA A N 1
ATOM 608 C CA . ALA A 1 85 ? 13.004 -13.501 -9.121 1.00 97.38 85 ALA A CA 1
ATOM 609 C C . ALA A 1 85 ? 12.974 -13.064 -10.590 1.00 97.38 85 ALA A C 1
ATOM 611 O O . ALA A 1 85 ? 13.570 -12.026 -10.897 1.00 97.38 85 ALA A O 1
ATOM 612 N N . ALA A 1 86 ? 12.244 -13.775 -11.454 1.00 97.88 86 ALA A N 1
ATOM 613 C CA . ALA A 1 86 ? 12.085 -13.448 -12.868 1.00 97.88 86 ALA A CA 1
ATOM 614 C C . ALA A 1 86 ? 11.706 -11.979 -13.097 1.00 97.88 86 ALA A C 1
ATOM 616 O O . ALA A 1 86 ? 10.959 -11.361 -12.330 1.00 97.88 86 ALA A O 1
ATOM 617 N N . ASP A 1 87 ? 12.257 -11.409 -14.164 1.00 97.75 87 ASP A N 1
ATOM 618 C CA . ASP A 1 87 ? 11.941 -10.060 -14.610 1.00 97.75 87 ASP A CA 1
ATOM 619 C C . ASP A 1 87 ? 10.790 -10.095 -15.610 1.00 97.75 87 ASP A C 1
ATOM 621 O O . ASP A 1 87 ? 10.919 -10.646 -16.700 1.00 97.75 87 ASP A O 1
ATOM 625 N N . THR A 1 88 ? 9.694 -9.426 -15.266 1.00 97.69 88 THR A N 1
ATOM 626 C CA . THR A 1 88 ? 8.594 -9.130 -16.187 1.00 97.69 88 THR A CA 1
ATOM 627 C C . THR A 1 88 ? 8.616 -7.642 -16.558 1.00 97.69 88 THR A C 1
ATOM 629 O O . THR A 1 88 ? 9.182 -6.826 -15.816 1.00 97.69 88 THR A O 1
ATOM 632 N N . PRO A 1 89 ? 7.985 -7.232 -17.674 1.00 97.88 89 PRO A N 1
ATOM 633 C CA . PRO A 1 89 ? 7.851 -5.816 -18.009 1.00 97.88 89 PRO A CA 1
ATOM 634 C C . PRO A 1 89 ? 7.208 -4.992 -16.883 1.00 97.88 89 PRO A C 1
ATOM 636 O O . PRO A 1 89 ? 7.707 -3.915 -16.550 1.00 97.88 89 PRO A O 1
ATOM 639 N N . ARG A 1 90 ? 6.158 -5.521 -16.233 1.00 96.38 90 ARG A N 1
ATOM 640 C CA . ARG A 1 90 ? 5.495 -4.839 -15.111 1.00 96.38 90 ARG A CA 1
ATOM 641 C C . ARG A 1 90 ? 6.395 -4.737 -13.883 1.00 96.38 90 ARG A C 1
ATOM 643 O O . ARG A 1 90 ? 6.500 -3.655 -13.318 1.00 96.38 90 ARG A O 1
ATOM 650 N N . LYS A 1 91 ? 7.130 -5.794 -13.522 1.00 97.56 91 LYS A N 1
ATOM 651 C CA . LYS A 1 91 ? 8.078 -5.759 -12.395 1.00 97.56 91 LYS A CA 1
ATOM 652 C C . LYS A 1 91 ? 9.201 -4.742 -12.608 1.00 97.56 91 LYS A C 1
ATOM 654 O O . LYS A 1 91 ? 9.577 -4.030 -11.678 1.00 97.56 91 LYS A O 1
ATOM 659 N N . ARG A 1 92 ? 9.725 -4.627 -13.835 1.00 98.12 92 ARG A N 1
ATOM 660 C CA . ARG A 1 92 ? 10.716 -3.590 -14.176 1.00 98.12 92 ARG A CA 1
ATOM 661 C C . ARG A 1 92 ? 10.133 -2.186 -14.033 1.00 98.12 92 ARG A C 1
ATOM 663 O O . ARG A 1 92 ? 10.789 -1.322 -13.459 1.00 98.12 92 ARG A O 1
ATOM 670 N N . MET A 1 93 ? 8.896 -1.973 -14.485 1.00 97.81 93 MET A N 1
ATOM 671 C CA . MET A 1 93 ? 8.201 -0.702 -14.279 1.00 97.81 93 MET A CA 1
ATOM 672 C C . MET A 1 93 ? 7.974 -0.407 -12.790 1.00 97.81 93 MET A C 1
ATOM 674 O O . MET A 1 93 ? 8.248 0.704 -12.345 1.00 97.81 93 MET A O 1
ATOM 678 N N . ALA A 1 94 ? 7.561 -1.400 -12.000 1.00 97.62 94 ALA A N 1
ATOM 679 C CA . ALA A 1 94 ? 7.364 -1.248 -10.561 1.00 97.62 94 ALA A CA 1
ATOM 680 C C . ALA A 1 94 ? 8.645 -0.772 -9.855 1.00 97.62 94 ALA A C 1
ATOM 682 O O . ALA A 1 94 ? 8.584 0.137 -9.034 1.00 97.62 94 ALA A O 1
ATOM 683 N N . ARG A 1 95 ? 9.829 -1.278 -10.237 1.00 98.25 95 ARG A N 1
ATOM 684 C CA . ARG A 1 95 ? 11.113 -0.768 -9.711 1.00 98.25 95 ARG A CA 1
ATOM 685 C C . ARG A 1 95 ? 11.333 0.712 -10.024 1.00 98.25 95 ARG A C 1
ATOM 687 O O . ARG A 1 95 ? 11.777 1.454 -9.151 1.00 98.25 95 ARG A O 1
ATOM 694 N N . ASN A 1 96 ? 11.011 1.146 -11.242 1.00 98.38 96 ASN A N 1
ATOM 695 C CA . ASN A 1 96 ? 11.106 2.559 -11.611 1.00 98.38 96 ASN A CA 1
ATOM 696 C C . ASN A 1 96 ? 10.159 3.412 -10.760 1.00 98.38 96 ASN A C 1
ATOM 698 O O . ASN A 1 96 ? 10.558 4.472 -10.283 1.00 98.38 96 ASN A O 1
ATOM 702 N N . MET A 1 97 ? 8.938 2.928 -10.518 1.00 98.12 97 MET A N 1
ATOM 703 C CA . MET A 1 97 ? 7.958 3.615 -9.674 1.00 98.12 97 MET A CA 1
ATOM 704 C C . MET A 1 97 ? 8.406 3.693 -8.209 1.00 98.12 97 MET A C 1
ATOM 706 O O . MET A 1 97 ? 8.300 4.759 -7.609 1.00 98.12 97 MET A O 1
ATOM 710 N N . VAL A 1 98 ? 8.988 2.625 -7.650 1.00 98.00 98 VAL A N 1
ATOM 711 C CA . VAL A 1 98 ? 9.574 2.646 -6.295 1.00 98.00 98 VAL A CA 1
ATOM 712 C C . VAL A 1 98 ? 10.650 3.722 -6.186 1.00 98.00 98 VAL A C 1
ATOM 714 O O . VAL A 1 98 ? 10.629 4.524 -5.251 1.00 98.00 98 VAL A O 1
ATOM 717 N N . ASN A 1 99 ? 11.564 3.781 -7.157 1.00 98.00 99 ASN A N 1
ATOM 718 C CA . ASN A 1 99 ? 12.617 4.795 -7.179 1.00 98.00 99 ASN A CA 1
ATOM 719 C C . ASN A 1 99 ? 12.041 6.211 -7.310 1.00 98.00 99 ASN A C 1
ATOM 721 O O . ASN A 1 99 ? 12.505 7.124 -6.629 1.00 98.00 99 ASN A O 1
ATOM 725 N N . MET A 1 100 ? 11.011 6.393 -8.141 1.00 98.25 100 MET A N 1
ATOM 726 C CA . MET A 1 100 ? 10.327 7.673 -8.317 1.00 98.25 100 MET A CA 1
ATOM 727 C C . MET A 1 100 ? 9.684 8.148 -7.010 1.00 98.25 100 MET A C 1
ATOM 729 O O . MET A 1 100 ? 9.966 9.255 -6.561 1.00 98.25 100 MET A O 1
ATOM 733 N N . VAL A 1 101 ? 8.864 7.310 -6.373 1.00 97.94 101 VAL A N 1
ATOM 734 C CA . VAL A 1 101 ? 8.165 7.651 -5.124 1.00 97.94 101 VAL A CA 1
ATOM 735 C C . VAL A 1 101 ? 9.161 7.916 -3.993 1.00 97.94 101 VAL A C 1
ATOM 737 O O . VAL A 1 101 ? 9.047 8.921 -3.289 1.00 97.94 101 VAL A O 1
ATOM 740 N N . THR A 1 102 ? 10.193 7.077 -3.867 1.00 96.75 102 THR A N 1
ATOM 741 C CA . THR A 1 102 ? 11.276 7.279 -2.890 1.00 96.75 102 THR A CA 1
ATOM 742 C C . THR A 1 102 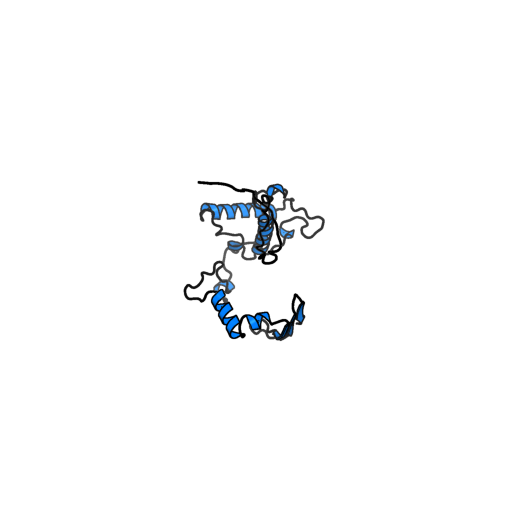? 12.005 8.601 -3.141 1.00 96.75 102 THR A C 1
ATOM 744 O O . THR A 1 102 ? 12.267 9.358 -2.206 1.00 96.75 102 THR A O 1
ATOM 747 N N . GLY A 1 103 ? 12.291 8.919 -4.407 1.00 98.12 103 GLY A N 1
ATOM 748 C CA . GLY A 1 103 ? 12.909 10.178 -4.814 1.00 98.12 103 GLY A CA 1
ATOM 749 C C . GLY A 1 103 ? 12.048 11.396 -4.478 1.00 98.12 103 GLY A C 1
ATOM 750 O O . GLY A 1 103 ? 12.569 12.361 -3.919 1.00 98.12 103 GLY A O 1
ATOM 751 N N . ILE A 1 104 ? 10.741 11.342 -4.751 1.00 98.50 104 ILE A N 1
ATOM 752 C CA . ILE A 1 104 ? 9.788 12.415 -4.428 1.00 98.50 104 ILE A CA 1
ATOM 753 C C . ILE A 1 104 ? 9.767 12.673 -2.917 1.00 98.50 104 ILE A C 1
ATOM 755 O O . ILE A 1 104 ? 9.983 13.805 -2.484 1.00 98.50 104 ILE A O 1
ATOM 759 N N . ASN A 1 105 ? 9.583 11.623 -2.113 1.00 98.31 105 ASN A N 1
ATOM 760 C CA . ASN A 1 105 ? 9.550 11.724 -0.651 1.00 98.31 105 ASN A CA 1
ATOM 761 C C . ASN A 1 105 ? 10.856 12.271 -0.073 1.00 98.31 105 ASN A C 1
ATOM 763 O O . ASN A 1 105 ? 10.847 13.163 0.778 1.00 98.31 105 ASN A O 1
ATOM 767 N N . LYS A 1 106 ? 11.998 11.799 -0.577 1.00 97.81 106 LYS A N 1
ATOM 768 C CA . LYS A 1 106 ? 13.307 12.296 -0.149 1.00 97.81 106 LYS A CA 1
ATOM 769 C C . LYS A 1 106 ? 13.515 13.768 -0.503 1.00 97.81 106 LYS A C 1
ATOM 771 O O . LYS A 1 106 ? 13.987 14.528 0.335 1.00 97.81 106 LYS A O 1
ATOM 776 N N . THR A 1 107 ? 13.171 14.153 -1.728 1.00 98.50 107 THR A N 1
ATOM 777 C CA . THR A 1 107 ? 13.492 15.479 -2.276 1.00 98.50 107 THR A CA 1
ATOM 778 C C . THR A 1 107 ? 12.572 16.564 -1.731 1.00 98.50 107 THR A C 1
ATOM 780 O O . THR A 1 107 ? 13.047 17.634 -1.365 1.00 98.50 107 THR A O 1
ATOM 783 N N . TYR A 1 108 ? 11.266 16.294 -1.662 1.00 98.19 108 TYR A N 1
ATOM 784 C CA . TYR A 1 108 ? 10.257 17.321 -1.382 1.00 98.19 108 TYR A CA 1
ATOM 785 C C . TYR A 1 108 ? 9.656 17.235 0.020 1.00 98.19 108 TYR A C 1
ATOM 787 O O . TYR A 1 108 ? 9.092 18.213 0.500 1.00 98.19 108 TYR A O 1
ATOM 795 N N . PHE A 1 109 ? 9.801 16.095 0.697 1.00 97.69 109 PHE A N 1
ATOM 796 C CA . PHE A 1 109 ? 9.182 15.852 2.002 1.00 97.69 109 PHE A CA 1
ATOM 797 C C . PHE A 1 109 ? 10.205 15.505 3.091 1.00 97.69 109 PHE A C 1
ATOM 799 O O . PHE A 1 109 ? 9.850 14.976 4.144 1.00 97.69 109 PHE A O 1
ATOM 806 N N . GLY A 1 110 ? 11.490 15.798 2.856 1.00 95.81 110 GLY A N 1
ATOM 807 C CA . GLY A 1 110 ? 12.561 15.570 3.832 1.00 95.81 110 GLY A CA 1
ATOM 808 C C . GLY A 1 110 ? 12.738 14.097 4.210 1.00 95.81 110 GLY A C 1
ATOM 809 O O . GLY A 1 110 ? 13.142 13.795 5.328 1.00 95.81 110 GLY A O 1
ATOM 810 N N . GLY A 1 111 ? 12.384 13.177 3.308 1.00 93.62 111 GLY A N 1
ATOM 811 C CA . GLY A 1 111 ? 12.405 11.735 3.560 1.00 93.62 111 GLY A CA 1
ATOM 812 C C . GLY A 1 111 ? 11.140 11.184 4.216 1.00 93.62 111 GLY A C 1
ATOM 813 O O . GLY A 1 111 ? 11.029 9.970 4.355 1.00 93.62 111 GLY A O 1
ATOM 814 N N . ARG A 1 112 ? 10.166 12.028 4.578 1.00 94.44 112 ARG A N 1
ATOM 815 C CA . ARG A 1 112 ? 8.865 11.559 5.071 1.00 94.44 112 ARG A CA 1
ATOM 816 C C . ARG A 1 112 ? 8.063 10.947 3.927 1.00 94.44 112 ARG A C 1
ATOM 818 O O . ARG A 1 112 ? 8.008 11.507 2.833 1.00 94.44 112 ARG A O 1
ATOM 825 N N . GLN A 1 113 ? 7.410 9.820 4.192 1.00 92.56 113 GLN A N 1
ATOM 826 C CA . GLN A 1 113 ? 6.525 9.171 3.230 1.00 92.56 113 GLN A CA 1
ATOM 827 C C . GLN A 1 113 ? 5.196 9.930 3.142 1.00 92.56 113 GLN A C 1
ATOM 829 O O . GLN A 1 113 ? 4.295 9.702 3.940 1.00 92.56 113 GLN A O 1
ATOM 834 N N . MET A 1 114 ? 5.095 10.843 2.177 1.00 95.31 114 MET A N 1
ATOM 835 C CA . MET A 1 114 ? 3.881 11.628 1.914 1.00 95.31 114 MET A CA 1
ATOM 836 C C . MET A 1 114 ? 3.222 11.239 0.589 1.00 95.31 114 MET A C 1
ATOM 838 O O . MET A 1 114 ? 2.010 11.341 0.438 1.00 95.31 114 MET A O 1
ATOM 842 N N . VAL A 1 115 ? 4.020 10.776 -0.373 1.00 96.88 115 VAL A N 1
ATOM 843 C CA . VAL A 1 115 ? 3.562 10.231 -1.650 1.00 96.88 115 VAL A CA 1
ATOM 844 C C . VAL A 1 115 ? 3.737 8.721 -1.619 1.00 96.88 115 VAL A C 1
ATOM 846 O O . VAL A 1 115 ? 4.795 8.217 -1.245 1.00 96.88 115 VAL A O 1
ATOM 849 N N . THR A 1 116 ? 2.708 7.986 -2.018 1.00 96.62 116 THR A N 1
ATOM 850 C CA . THR A 1 116 ? 2.730 6.525 -2.131 1.00 96.62 116 THR A CA 1
ATOM 851 C C . THR A 1 116 ? 2.170 6.102 -3.486 1.00 96.62 116 THR A C 1
ATOM 853 O O . THR A 1 116 ? 1.705 6.927 -4.275 1.00 96.62 116 THR A O 1
ATOM 856 N N . CYS A 1 117 ? 2.182 4.799 -3.770 1.00 97.12 117 CYS A N 1
ATOM 857 C CA . CYS A 1 117 ? 1.498 4.244 -4.938 1.00 97.12 117 CYS A CA 1
ATOM 858 C C . CYS A 1 117 ? 0.012 4.652 -4.953 1.00 97.12 117 CYS A C 1
ATOM 860 O O . CYS A 1 117 ? -0.523 4.986 -6.010 1.00 97.12 117 CYS A O 1
ATOM 862 N N . TRP A 1 118 ? -0.629 4.682 -3.774 1.00 96.00 118 TRP A N 1
ATOM 863 C CA . TRP A 1 118 ? -2.037 5.043 -3.603 1.00 96.00 118 TRP A CA 1
ATOM 864 C C . TRP A 1 118 ? -2.343 6.463 -4.068 1.00 96.00 118 TRP A C 1
ATOM 866 O O . TRP A 1 118 ? -3.336 6.657 -4.764 1.00 96.00 118 TRP A O 1
ATOM 876 N N . THR A 1 119 ? -1.466 7.427 -3.756 1.00 95.75 119 THR A N 1
ATOM 877 C CA . THR A 1 119 ? -1.639 8.853 -4.085 1.00 95.75 119 THR A CA 1
ATOM 878 C C . THR A 1 119 ? -1.989 9.077 -5.559 1.00 95.75 119 THR A C 1
ATOM 880 O O . THR A 1 119 ? -2.785 9.959 -5.868 1.00 95.75 119 THR A O 1
ATOM 883 N N . CYS A 1 120 ? -1.430 8.262 -6.461 1.00 96.56 120 CYS A N 1
ATOM 884 C CA . CYS A 1 120 ? -1.675 8.361 -7.900 1.00 96.56 120 CYS A CA 1
ATOM 885 C C . CYS A 1 120 ? -2.611 7.266 -8.430 1.00 96.56 120 CYS A C 1
ATOM 887 O O . CYS A 1 120 ? -3.462 7.542 -9.273 1.00 96.56 120 CYS A O 1
ATOM 889 N N . HIS A 1 121 ? -2.429 6.016 -7.995 1.00 97.31 121 HIS A N 1
ATOM 890 C CA . HIS A 1 121 ? -3.113 4.881 -8.612 1.00 97.31 121 HIS A CA 1
ATOM 891 C C . HIS A 1 121 ? -4.562 4.713 -8.145 1.00 97.31 121 HIS A C 1
ATOM 893 O O . HIS A 1 121 ? -5.401 4.413 -8.988 1.00 97.31 121 HIS A O 1
ATOM 899 N N . ARG A 1 122 ? -4.876 4.937 -6.858 1.00 93.06 122 ARG A N 1
ATOM 900 C CA . ARG A 1 122 ? -6.247 4.859 -6.301 1.00 93.06 122 ARG A CA 1
ATOM 901 C C . ARG A 1 122 ? -7.039 3.616 -6.780 1.00 93.06 122 ARG A C 1
ATOM 903 O O . ARG A 1 122 ? -8.099 3.759 -7.383 1.00 93.06 122 ARG A O 1
ATOM 910 N N . ASN A 1 123 ? -6.496 2.411 -6.561 1.00 93.06 123 ASN A N 1
ATOM 911 C CA . ASN A 1 123 ? -7.015 1.125 -7.075 1.00 93.06 123 ASN A CA 1
ATOM 912 C C . ASN A 1 123 ? -7.105 1.044 -8.611 1.00 93.06 123 ASN A C 1
ATOM 914 O O . ASN A 1 123 ? -8.061 0.493 -9.162 1.00 93.06 123 ASN A O 1
ATOM 918 N N . ARG A 1 124 ? -6.126 1.587 -9.336 1.00 93.06 124 ARG A N 1
ATOM 919 C CA . ARG A 1 124 ? -6.080 1.481 -10.801 1.00 93.06 124 ARG A CA 1
ATOM 920 C C . ARG A 1 124 ? -4.690 1.121 -11.275 1.00 93.06 124 ARG A C 1
ATOM 922 O O . ARG A 1 124 ? -3.692 1.642 -10.783 1.00 93.06 124 ARG A O 1
ATOM 929 N N . ASP A 1 125 ? -4.624 0.324 -12.331 1.00 92.19 125 ASP A N 1
ATOM 930 C CA . ASP A 1 125 ? -3.365 -0.029 -12.985 1.00 92.19 125 ASP A CA 1
ATOM 931 C C . ASP A 1 125 ? -2.647 1.196 -13.572 1.00 92.19 125 ASP A C 1
ATOM 933 O O . ASP A 1 125 ? -1.419 1.237 -13.667 1.00 92.19 125 ASP A O 1
ATOM 937 N N . ARG A 1 126 ? -3.422 2.218 -13.945 1.00 93.62 126 ARG A N 1
ATOM 938 C CA . ARG A 1 126 ? -2.956 3.493 -14.482 1.00 93.62 126 ARG A CA 1
ATOM 939 C C . ARG A 1 126 ? -3.589 4.650 -13.708 1.00 93.62 126 ARG A C 1
ATOM 941 O O . ARG A 1 126 ? -4.810 4.659 -13.551 1.00 93.62 126 ARG A O 1
ATOM 948 N N . PRO A 1 127 ? -2.815 5.657 -13.279 1.00 94.94 127 PRO A N 1
ATOM 949 C CA . PRO A 1 127 ? -3.370 6.868 -12.680 1.00 94.94 127 PRO A CA 1
ATOM 950 C C . PRO A 1 127 ? -4.334 7.600 -13.625 1.00 94.94 127 PRO A C 1
ATOM 952 O O . PRO A 1 127 ? -4.126 7.622 -14.841 1.00 94.94 127 PRO A O 1
ATOM 955 N N . LEU A 1 128 ? -5.385 8.215 -13.075 1.00 92.44 128 LEU A N 1
ATOM 956 C CA . LEU A 1 128 ? -6.157 9.227 -13.803 1.00 92.44 128 LEU A CA 1
ATOM 957 C C . LEU A 1 128 ? -5.398 10.552 -13.765 1.00 92.44 128 LEU A C 1
ATOM 959 O O . LEU A 1 128 ? -4.929 10.971 -12.712 1.00 92.44 128 LEU A O 1
ATOM 963 N N . THR A 1 129 ? -5.318 11.234 -14.903 1.00 93.62 129 THR A N 1
ATOM 964 C CA . THR A 1 129 ? -4.767 12.596 -14.984 1.00 93.62 129 THR A CA 1
ATOM 965 C C . THR A 1 129 ? -5.851 13.671 -15.005 1.00 93.62 129 THR A C 1
ATOM 967 O O . THR A 1 129 ? -5.545 14.851 -14.859 1.00 93.62 129 THR A O 1
ATOM 970 N N . THR A 1 130 ? -7.117 13.278 -15.162 1.00 92.00 130 THR A N 1
ATOM 971 C CA . THR A 1 130 ? -8.282 14.169 -15.138 1.00 92.00 130 THR A CA 1
ATOM 972 C C . THR A 1 130 ? -9.413 13.535 -14.328 1.00 92.00 130 THR A C 1
ATOM 974 O O . THR A 1 130 ? -9.625 12.323 -14.447 1.00 92.00 130 THR A O 1
ATOM 977 N N . PRO A 1 131 ? -10.167 14.319 -13.538 1.00 88.81 131 PRO A N 1
ATOM 978 C CA . PRO A 1 131 ? -11.334 13.812 -12.823 1.00 88.81 131 PRO A CA 1
ATOM 979 C C . PRO A 1 131 ? -12.427 13.362 -13.801 1.00 88.81 131 PRO A C 1
ATOM 981 O O . PRO A 1 131 ? -12.607 13.953 -14.866 1.00 88.81 131 PRO A O 1
ATOM 984 N N . ILE A 1 132 ? -13.169 12.317 -13.433 1.00 88.94 132 ILE A N 1
ATOM 985 C CA . ILE A 1 132 ? -14.386 11.913 -14.149 1.00 88.94 132 ILE A CA 1
ATOM 986 C C . ILE A 1 132 ? -15.579 12.743 -13.663 1.00 88.94 132 ILE A C 1
ATOM 988 O O . ILE A 1 132 ? -15.577 13.230 -12.535 1.00 88.94 132 ILE A O 1
ATOM 992 N N . MET A 1 133 ? -16.621 12.868 -14.489 1.00 88.94 133 MET A N 1
ATOM 993 C CA . MET A 1 133 ? -17.807 13.675 -14.163 1.00 88.94 133 MET A CA 1
ATOM 994 C C . MET A 1 133 ? -18.472 13.257 -12.847 1.00 88.94 133 MET A C 1
ATOM 996 O O . MET A 1 133 ? -18.946 14.116 -12.116 1.00 88.94 133 MET A O 1
ATOM 1000 N N . ASP A 1 134 ? -18.448 11.967 -12.512 1.00 88.06 134 ASP A N 1
ATOM 1001 C CA . ASP A 1 134 ? -19.038 11.447 -11.274 1.00 88.06 134 ASP A CA 1
ATOM 1002 C C . ASP A 1 134 ? -18.289 11.920 -10.015 1.00 88.06 134 ASP A C 1
ATOM 1004 O O . ASP A 1 134 ? -18.904 12.211 -8.998 1.00 88.06 134 ASP A O 1
ATOM 1008 N N . ILE A 1 135 ? -16.967 12.121 -10.103 1.00 86.06 135 ILE A N 1
ATOM 1009 C CA . ILE A 1 135 ? -16.176 12.730 -9.018 1.00 86.06 135 ILE A CA 1
ATOM 1010 C C . ILE A 1 135 ? -16.549 14.211 -8.835 1.00 86.06 135 ILE A C 1
ATOM 1012 O O . ILE A 1 135 ? -16.460 14.736 -7.730 1.00 86.06 135 ILE A O 1
ATOM 1016 N N . ILE A 1 136 ? -16.942 14.894 -9.915 1.00 87.19 136 ILE A N 1
ATOM 1017 C CA . ILE A 1 136 ? -17.242 16.334 -9.903 1.00 87.19 136 ILE A CA 1
ATOM 1018 C C . ILE A 1 136 ? -18.687 16.607 -9.464 1.00 87.19 136 ILE A C 1
ATOM 1020 O O . ILE A 1 136 ? -18.929 17.557 -8.723 1.00 87.19 136 ILE A O 1
ATOM 1024 N N . TYR A 1 137 ? -19.643 15.812 -9.948 1.00 90.06 137 TYR A N 1
ATOM 1025 C CA . TYR A 1 137 ? -21.081 16.069 -9.806 1.00 90.06 137 TYR A CA 1
ATOM 1026 C C . TYR A 1 137 ? -21.830 15.017 -8.976 1.00 90.06 137 TYR A C 1
ATOM 1028 O O . TYR A 1 137 ? -23.007 15.217 -8.676 1.00 90.06 137 TYR A O 1
ATOM 1036 N N . GLY A 1 138 ? -21.187 13.901 -8.627 1.00 88.25 138 GLY A N 1
ATOM 1037 C CA . GLY A 1 138 ? -21.771 12.843 -7.807 1.00 88.25 138 GLY A CA 1
ATOM 1038 C C . GLY A 1 138 ? -21.705 13.134 -6.307 1.00 88.25 138 GLY A C 1
ATOM 1039 O O . GLY A 1 138 ? -21.171 14.149 -5.855 1.00 88.25 138 GLY A O 1
ATOM 1040 N N . MET A 1 139 ? -22.257 12.215 -5.513 1.00 87.69 139 MET A N 1
ATOM 1041 C CA . MET A 1 139 ? -22.095 12.240 -4.059 1.00 87.69 139 MET A CA 1
ATOM 1042 C C . MET A 1 139 ? -20.623 11.945 -3.726 1.00 87.69 139 MET A C 1
ATOM 1044 O O . MET A 1 139 ? -20.131 10.884 -4.116 1.00 87.69 139 MET A O 1
ATOM 1048 N N . PRO A 1 140 ? -19.913 12.831 -3.005 1.00 81.38 140 PRO A N 1
ATOM 1049 C CA . PRO A 1 140 ? -18.519 12.584 -2.670 1.00 81.38 140 PRO A CA 1
ATOM 1050 C C . PRO A 1 140 ? -18.399 11.342 -1.770 1.00 81.38 140 PRO A C 1
ATOM 1052 O O . PRO A 1 140 ? -19.170 11.215 -0.810 1.00 81.38 140 PRO A O 1
ATOM 1055 N N . PRO A 1 141 ? -17.448 10.428 -2.042 1.00 81.75 141 PRO A N 1
ATOM 1056 C CA . PRO A 1 141 ? -17.161 9.334 -1.127 1.00 81.75 141 PRO A CA 1
ATOM 1057 C C . PRO A 1 141 ? -16.639 9.902 0.198 1.00 81.75 141 PRO A C 1
ATOM 1059 O O . PRO A 1 141 ? -15.836 10.836 0.214 1.00 81.75 141 PRO A O 1
ATOM 1062 N N . TYR A 1 142 ? -17.100 9.345 1.317 1.00 84.00 142 TYR A N 1
ATOM 1063 C CA . TYR A 1 142 ? -16.557 9.685 2.629 1.00 84.00 142 TYR A CA 1
ATOM 1064 C C . TYR A 1 142 ? -15.251 8.915 2.850 1.00 84.00 142 TYR A C 1
ATOM 1066 O O . TYR A 1 142 ? -15.274 7.720 3.140 1.00 84.00 142 TYR A O 1
ATOM 1074 N N . GLU A 1 143 ? -14.122 9.606 2.698 1.00 83.50 143 GLU A N 1
ATOM 1075 C CA . GLU A 1 143 ? -12.782 9.100 3.008 1.00 83.50 143 GLU A CA 1
ATOM 1076 C C . GLU A 1 143 ? -12.251 9.877 4.227 1.00 83.50 143 GLU A C 1
ATOM 1078 O O . GLU A 1 143 ? -11.948 11.063 4.090 1.00 83.50 143 GLU A O 1
ATOM 1083 N N . PRO A 1 144 ? -12.202 9.278 5.432 1.00 84.31 144 PRO A N 1
ATOM 1084 C CA . PRO A 1 144 ? -11.633 9.945 6.599 1.00 84.31 144 PRO A CA 1
ATOM 1085 C C . PRO A 1 144 ? -10.113 10.103 6.455 1.00 84.31 144 PRO A C 1
ATOM 1087 O O . PRO A 1 144 ? -9.469 9.339 5.738 1.00 84.31 144 PRO A O 1
ATOM 1090 N N . ASP A 1 145 ? -9.540 11.064 7.178 1.00 86.06 145 ASP A N 1
ATOM 1091 C CA . ASP A 1 145 ? -8.089 11.254 7.222 1.00 86.06 145 ASP A CA 1
ATOM 1092 C C . ASP A 1 145 ? -7.380 10.026 7.823 1.00 86.06 145 ASP A C 1
ATOM 1094 O O . ASP A 1 145 ? -7.816 9.484 8.842 1.00 86.06 145 ASP A O 1
ATOM 1098 N N . ASP A 1 146 ? -6.231 9.647 7.248 1.00 83.69 146 ASP A N 1
ATOM 1099 C CA . ASP A 1 146 ? -5.391 8.545 7.752 1.00 83.69 146 ASP A CA 1
ATOM 1100 C C . ASP A 1 146 ? -4.934 8.778 9.204 1.00 83.69 146 ASP A C 1
ATOM 1102 O O . ASP A 1 146 ? -4.767 7.840 9.985 1.00 83.69 146 ASP A O 1
ATOM 1106 N N . VAL A 1 147 ? -4.720 10.046 9.575 1.00 81.19 147 VAL A N 1
ATOM 1107 C CA . VAL A 1 147 ? -4.338 10.455 10.929 1.00 81.19 147 VAL A CA 1
ATOM 1108 C C . VAL A 1 147 ? -5.495 11.209 11.564 1.00 81.19 147 VAL A C 1
ATOM 1110 O O . VAL A 1 147 ? -5.689 12.401 11.335 1.00 81.19 147 VAL A O 1
ATOM 1113 N N . ILE A 1 148 ? -6.231 10.515 12.426 1.00 80.31 148 ILE A N 1
ATOM 1114 C CA . ILE A 1 148 ? -7.305 11.119 13.209 1.00 80.31 148 ILE A CA 1
ATOM 1115 C C . ILE A 1 148 ? -6.686 11.839 14.408 1.00 80.31 148 ILE A C 1
ATOM 1117 O O . ILE A 1 148 ? -6.195 11.215 15.354 1.00 80.31 148 ILE A O 1
ATOM 1121 N N . VAL A 1 149 ? -6.718 13.171 14.382 1.00 79.62 149 VAL A N 1
ATOM 1122 C CA . VAL A 1 149 ? -6.318 13.988 15.531 1.00 79.62 149 VAL A CA 1
ATOM 1123 C C . VAL A 1 149 ? -7.360 13.815 16.631 1.00 79.62 149 VAL A C 1
ATOM 1125 O O . VAL A 1 149 ? -8.543 14.084 16.428 1.00 79.62 149 VAL A O 1
ATOM 1128 N N . GLN A 1 150 ? -6.920 13.369 17.808 1.00 78.19 150 GLN A N 1
ATOM 1129 C CA . GLN A 1 150 ? -7.799 13.269 18.968 1.00 78.19 150 GLN A CA 1
ATOM 1130 C C . GLN A 1 150 ? -8.351 14.651 19.312 1.00 78.19 150 GLN A C 1
ATOM 1132 O O . GLN A 1 150 ? -7.594 15.605 19.496 1.00 78.19 150 GLN A O 1
ATOM 1137 N N . ASN A 1 151 ? -9.676 14.754 19.399 1.00 82.19 151 ASN A N 1
ATOM 1138 C CA . ASN A 1 151 ? -10.325 15.970 19.863 1.00 82.19 151 ASN A CA 1
ATOM 1139 C C . ASN A 1 151 ? -9.915 16.207 21.331 1.00 82.19 151 ASN A C 1
ATOM 1141 O O . ASN A 1 151 ? -10.225 15.361 22.168 1.00 82.19 151 ASN A O 1
ATOM 1145 N N . PRO A 1 152 ? -9.280 17.343 21.680 1.00 82.94 152 PRO A N 1
ATOM 1146 C CA . PRO A 1 152 ? -8.856 17.620 23.055 1.00 82.94 152 PRO A CA 1
ATOM 1147 C C . PRO A 1 152 ? -10.003 17.665 24.074 1.00 82.94 152 PRO A C 1
ATOM 1149 O O . PRO A 1 152 ? -9.759 17.582 25.274 1.00 82.94 152 PRO A O 1
ATOM 1152 N N . LEU A 1 153 ? -11.243 17.836 23.603 1.00 86.00 153 LEU A N 1
ATOM 1153 C CA . LEU A 1 153 ? -12.455 17.846 24.421 1.00 86.00 153 LEU A CA 1
ATOM 1154 C C . LEU A 1 153 ? -13.163 16.484 24.469 1.00 86.00 153 LEU A C 1
ATOM 1156 O O . LEU A 1 153 ? -14.157 16.355 25.182 1.00 86.00 153 LEU A O 1
ATOM 1160 N N . ALA A 1 154 ? -12.713 15.493 23.693 1.00 86.00 154 ALA A N 1
ATOM 1161 C CA . ALA A 1 154 ? -13.273 14.152 23.765 1.00 86.00 154 ALA A CA 1
ATOM 1162 C C . ALA A 1 154 ? -12.800 13.443 25.038 1.00 86.00 154 ALA A C 1
ATOM 1164 O O . ALA A 1 154 ? -11.663 13.609 25.482 1.00 86.00 154 ALA A O 1
ATOM 1165 N N . ASP A 1 155 ? -13.683 12.626 25.611 1.00 87.50 155 ASP A N 1
ATOM 1166 C CA . ASP A 1 155 ? -13.295 11.678 26.650 1.00 87.50 155 ASP A CA 1
ATOM 1167 C C . ASP A 1 155 ? -12.192 10.744 26.124 1.00 87.50 155 ASP A C 1
ATOM 1169 O O . ASP A 1 155 ? -12.185 10.371 24.947 1.00 87.50 155 ASP A O 1
ATOM 1173 N N . SER A 1 156 ? -11.284 10.315 27.004 1.00 89.56 156 SER A N 1
ATOM 1174 C CA . SER A 1 156 ? -10.340 9.254 26.654 1.00 89.56 156 SER 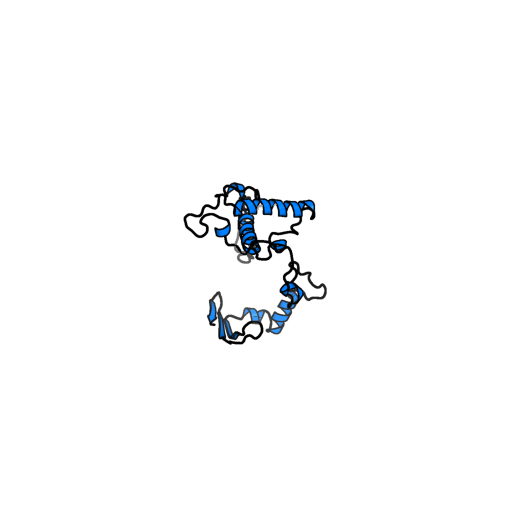A CA 1
ATOM 1175 C C . SER A 1 156 ? -11.084 7.959 26.313 1.00 89.56 156 SER A C 1
ATOM 1177 O O . SER A 1 156 ? -12.166 7.694 26.844 1.00 89.56 156 SER A O 1
ATOM 1179 N N . ALA A 1 157 ? -10.480 7.120 25.465 1.00 89.50 157 ALA A N 1
ATOM 1180 C CA . ALA A 1 157 ? -11.024 5.798 25.155 1.00 89.50 157 ALA A CA 1
ATOM 1181 C C . ALA A 1 157 ? -11.313 4.994 26.437 1.00 89.50 157 ALA A C 1
ATOM 1183 O O . ALA A 1 157 ? -12.392 4.422 26.567 1.00 89.50 157 ALA A O 1
ATOM 1184 N N . ASP A 1 158 ? -10.406 5.048 27.417 1.00 92.06 158 ASP A N 1
ATOM 1185 C CA . ASP A 1 158 ? -10.582 4.398 28.719 1.00 92.06 158 ASP A CA 1
ATOM 1186 C C . ASP A 1 158 ? -11.802 4.937 29.477 1.00 92.06 158 ASP A C 1
ATOM 1188 O O . ASP A 1 158 ? -12.622 4.156 29.940 1.00 92.06 158 ASP A O 1
ATOM 1192 N N . SER A 1 159 ? -11.998 6.261 29.528 1.00 92.94 159 SER A N 1
ATOM 1193 C CA . SER A 1 159 ? -13.166 6.880 30.180 1.00 92.94 159 SER A CA 1
ATOM 1194 C C . SER A 1 159 ? -14.480 6.444 29.525 1.00 92.94 159 SER A C 1
ATOM 1196 O O . SER A 1 159 ? -15.464 6.165 30.213 1.00 92.94 159 SER A O 1
ATOM 1198 N N . ILE A 1 160 ? -14.505 6.340 28.193 1.00 93.44 160 ILE A N 1
ATOM 1199 C CA . ILE A 1 160 ? -15.676 5.855 27.451 1.00 93.44 160 ILE A CA 1
ATOM 1200 C C . ILE A 1 160 ? -15.951 4.385 27.794 1.00 93.44 160 ILE A C 1
ATOM 1202 O O . ILE A 1 160 ? -17.096 4.028 28.090 1.00 93.44 160 ILE A O 1
ATOM 1206 N N . LEU A 1 161 ? -14.917 3.541 27.788 1.00 94.56 161 LEU A N 1
ATOM 1207 C CA . LEU A 1 161 ? -15.035 2.124 28.129 1.00 94.56 161 LEU A CA 1
ATOM 1208 C C . LEU A 1 161 ? -15.464 1.930 29.587 1.00 94.56 161 LEU A C 1
ATOM 1210 O O . LEU A 1 161 ? -16.369 1.142 29.845 1.00 94.56 161 LEU A O 1
ATOM 1214 N N . ASP A 1 162 ? -14.912 2.695 30.524 1.00 95.06 162 ASP A N 1
ATOM 1215 C CA . ASP A 1 162 ? -15.270 2.650 31.942 1.00 95.06 162 ASP A CA 1
ATOM 1216 C C . ASP A 1 162 ? -16.723 3.068 32.174 1.00 95.06 162 ASP A C 1
ATOM 1218 O O . ASP A 1 162 ? -17.454 2.392 32.903 1.00 95.06 162 ASP A O 1
ATOM 1222 N N . LYS A 1 163 ? -17.181 4.144 31.517 1.00 95.44 163 LYS A N 1
ATOM 1223 C CA . LYS A 1 163 ? -18.592 4.564 31.546 1.00 95.44 163 LYS A CA 1
ATOM 1224 C C . LYS A 1 163 ? -19.499 3.466 30.996 1.00 95.44 163 LYS A C 1
ATOM 1226 O O . LYS A 1 163 ? -20.550 3.202 31.579 1.00 95.44 163 LYS A O 1
ATOM 1231 N N . TYR A 1 164 ? -19.095 2.801 29.913 1.00 94.62 164 TYR A N 1
ATOM 1232 C CA . TYR A 1 164 ? -19.848 1.681 29.353 1.00 94.62 164 TYR A CA 1
ATOM 1233 C C . TYR A 1 164 ? -19.887 0.483 30.313 1.00 94.62 164 TYR A C 1
ATOM 1235 O O . TYR A 1 164 ? -20.965 -0.046 30.580 1.00 94.62 164 TYR A O 1
ATOM 1243 N N . ILE A 1 165 ? -18.747 0.102 30.902 1.00 95.38 165 ILE A N 1
ATOM 1244 C CA . ILE A 1 165 ? -18.643 -0.975 31.898 1.00 95.38 165 ILE A CA 1
ATOM 1245 C C . ILE A 1 165 ? -19.535 -0.675 33.107 1.00 95.38 165 ILE A C 1
ATOM 1247 O O . ILE A 1 165 ? -20.277 -1.546 33.559 1.00 95.38 165 ILE A O 1
ATOM 1251 N N . GLN A 1 166 ? -19.507 0.558 33.613 1.00 95.81 166 GLN A N 1
ATOM 1252 C CA . GLN A 1 166 ? -20.403 1.027 34.671 1.00 95.81 166 GLN A CA 1
ATOM 1253 C C . GLN A 1 166 ? -21.875 0.882 34.264 1.00 95.81 166 GLN A C 1
ATOM 1255 O O . GLN A 1 166 ? -22.654 0.275 35.000 1.00 95.81 166 GLN A O 1
ATOM 1260 N N . ALA A 1 167 ? -22.248 1.362 33.074 1.00 95.38 167 ALA A N 1
ATOM 1261 C CA . ALA A 1 167 ? -23.624 1.323 32.578 1.00 95.38 167 ALA A CA 1
ATOM 1262 C C . ALA A 1 167 ? -24.180 -0.105 32.439 1.00 95.38 167 ALA A C 1
ATOM 1264 O O . ALA A 1 167 ? -25.362 -0.330 32.697 1.00 95.38 167 ALA A O 1
ATOM 1265 N N . ILE A 1 168 ? -23.339 -1.087 32.094 1.00 91.00 168 ILE A N 1
ATOM 1266 C CA . ILE A 1 168 ? -23.742 -2.502 32.005 1.00 91.00 168 ILE A CA 1
ATOM 1267 C C . ILE A 1 168 ? -23.699 -3.246 33.353 1.00 91.00 168 ILE A C 1
ATOM 1269 O O . ILE A 1 168 ? -23.934 -4.456 33.394 1.00 91.00 168 ILE A O 1
ATOM 1273 N N . GLY A 1 169 ? -23.439 -2.539 34.458 1.00 92.75 169 GLY A N 1
ATOM 1274 C CA . GLY A 1 169 ? -23.484 -3.061 35.827 1.00 92.75 169 GLY A CA 1
ATOM 1275 C C . GLY A 1 169 ? -22.123 -3.382 36.453 1.00 92.75 169 GLY A C 1
ATOM 1276 O O . GLY A 1 169 ? -22.063 -4.154 37.411 1.00 92.75 169 GLY A O 1
ATOM 1277 N N . GLY A 1 170 ? -21.044 -2.791 35.939 1.00 95.31 170 GLY A N 1
ATOM 1278 C CA . GLY A 1 170 ? -19.712 -2.788 36.541 1.00 95.31 170 GLY A CA 1
ATOM 1279 C C . GLY A 1 170 ? -18.811 -3.960 36.143 1.00 95.31 170 GLY A C 1
ATOM 1280 O O . GLY A 1 170 ? -19.248 -4.978 35.599 1.00 95.31 170 GLY A O 1
ATOM 1281 N N . ALA A 1 171 ? -17.521 -3.819 36.461 1.00 93.06 171 ALA A N 1
ATOM 1282 C CA . ALA A 1 171 ? -16.476 -4.769 36.076 1.00 93.06 171 ALA A CA 1
ATOM 1283 C C . ALA A 1 171 ? -16.722 -6.187 36.621 1.00 93.06 171 ALA A C 1
ATOM 1285 O O . ALA A 1 171 ? -16.508 -7.158 35.905 1.00 93.06 171 ALA A O 1
ATOM 1286 N N . GLN A 1 172 ? -17.229 -6.329 37.851 1.00 92.38 172 GLN A N 1
ATOM 1287 C CA . GLN A 1 172 ? -17.553 -7.635 38.440 1.00 92.38 172 GLN A CA 1
ATOM 1288 C C . GLN A 1 172 ? -18.665 -8.360 37.676 1.00 92.38 172 GLN A C 1
ATOM 1290 O O . GLN A 1 172 ? -18.566 -9.566 37.452 1.00 92.38 172 GLN A O 1
ATOM 1295 N N . ARG A 1 173 ? -19.716 -7.644 37.255 1.00 91.19 173 ARG A N 1
ATOM 1296 C CA . ARG A 1 173 ? -20.801 -8.239 36.465 1.00 91.19 173 ARG A CA 1
ATOM 1297 C C . ARG A 1 173 ? -20.303 -8.643 35.083 1.00 91.19 173 ARG A C 1
ATOM 1299 O O . ARG A 1 173 ? -20.629 -9.736 34.631 1.00 91.19 173 ARG A O 1
ATOM 1306 N N . LEU A 1 174 ? -19.491 -7.792 34.455 1.00 89.06 174 LEU A N 1
ATOM 1307 C CA . LEU A 1 174 ? -18.847 -8.087 33.178 1.00 89.06 174 LEU A CA 1
ATOM 1308 C C . LEU A 1 174 ? -17.940 -9.324 33.277 1.00 89.06 174 LEU A C 1
ATOM 1310 O O . LEU A 1 174 ? -18.064 -10.231 32.462 1.00 89.06 174 LEU A O 1
ATOM 1314 N N . ALA A 1 175 ? -17.096 -9.412 34.308 1.00 88.75 175 ALA A N 1
ATOM 1315 C CA . ALA A 1 175 ? -16.211 -10.554 34.541 1.00 88.75 175 ALA A CA 1
ATOM 1316 C C . ALA A 1 175 ? -16.970 -11.866 34.819 1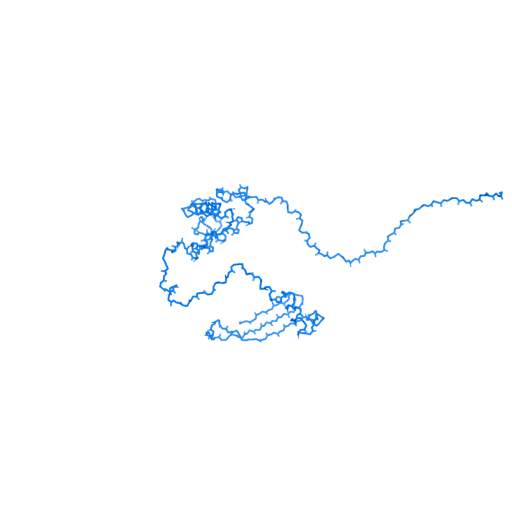.00 88.75 175 ALA A C 1
ATOM 1318 O O . ALA A 1 175 ? -16.446 -12.950 34.572 1.00 88.75 175 ALA A O 1
ATOM 1319 N N . GLY A 1 176 ? -18.208 -11.782 35.317 1.00 90.19 176 GLY A N 1
ATOM 1320 C CA . GLY A 1 176 ? -19.080 -12.935 35.546 1.00 90.19 176 GLY A CA 1
ATOM 1321 C C . GLY A 1 176 ? -19.794 -13.466 34.296 1.00 90.19 176 GLY A C 1
ATOM 1322 O O . GLY A 1 176 ? -20.460 -14.502 34.378 1.00 90.19 176 GLY A O 1
ATOM 1323 N N . LEU A 1 177 ? -19.693 -12.792 33.143 1.00 88.56 177 LEU A N 1
ATOM 1324 C CA . LEU A 1 177 ? -20.328 -13.243 31.902 1.00 88.56 177 LEU A CA 1
ATOM 1325 C C . LEU A 1 177 ? -19.587 -14.454 31.325 1.00 88.56 177 LEU A C 1
ATOM 1327 O O . LEU A 1 177 ? -18.524 -14.341 30.726 1.00 88.56 177 LEU A O 1
ATOM 1331 N N . THR A 1 178 ? -20.189 -15.633 31.475 1.00 93.44 178 THR A N 1
ATOM 1332 C CA . THR A 1 178 ? -19.651 -16.900 30.947 1.00 93.44 178 THR A CA 1
ATOM 1333 C C . THR A 1 178 ? -20.250 -17.295 29.599 1.00 93.44 178 THR A C 1
ATOM 1335 O O . THR A 1 178 ? -19.698 -18.152 28.906 1.00 93.44 178 THR A O 1
ATOM 1338 N N . SER A 1 179 ? -21.365 -16.676 29.209 1.00 92.56 179 SER A N 1
ATOM 1339 C CA . SER A 1 179 ? -22.003 -16.871 27.911 1.00 92.56 179 SER A CA 1
ATOM 1340 C C . SER A 1 179 ? -22.886 -15.690 27.523 1.00 92.56 179 SER A C 1
ATOM 1342 O O . SER A 1 179 ? -23.472 -15.043 28.389 1.00 92.56 179 SER A O 1
ATOM 1344 N N . PHE A 1 180 ? -23.041 -15.474 26.221 1.00 89.94 180 PHE A N 1
ATOM 1345 C CA . PHE A 1 180 ? -23.969 -14.519 25.628 1.00 89.94 180 PHE A CA 1
ATOM 1346 C C . PHE A 1 180 ? -24.683 -15.175 24.443 1.00 89.94 180 PHE A C 1
ATOM 1348 O O . PHE A 1 180 ? -24.055 -15.892 23.666 1.00 89.94 180 PHE A O 1
ATOM 1355 N N . ALA A 1 181 ? -25.981 -14.917 24.306 1.00 93.25 181 ALA A N 1
ATOM 1356 C CA . ALA A 1 181 ? -26.749 -15.237 23.113 1.00 93.25 181 ALA A CA 1
ATOM 1357 C C . ALA A 1 181 ? -27.518 -13.982 22.692 1.00 93.25 181 ALA A C 1
ATOM 1359 O O . ALA A 1 181 ? -28.203 -13.370 23.512 1.00 93.25 181 ALA A O 1
ATOM 1360 N N . GLY A 1 182 ? -27.385 -13.596 21.429 1.00 92.12 182 GLY A N 1
ATOM 1361 C CA . GLY A 1 182 ? -28.062 -12.451 20.842 1.00 92.12 182 GLY A CA 1
ATOM 1362 C C . GLY A 1 182 ? -28.720 -12.853 19.535 1.00 92.12 182 GLY A C 1
ATOM 1363 O O . GLY A 1 182 ? -28.087 -13.496 18.701 1.00 92.12 182 GLY A O 1
ATOM 1364 N N . ARG A 1 183 ? -29.980 -12.459 19.361 1.00 92.75 183 ARG A N 1
ATOM 1365 C CA . ARG A 1 183 ? -30.683 -12.543 18.081 1.00 92.75 183 ARG A CA 1
ATOM 1366 C C . ARG A 1 183 ? -30.864 -11.148 17.518 1.00 92.75 183 ARG A C 1
ATOM 1368 O O . ARG A 1 183 ? -31.139 -10.213 18.269 1.00 92.75 183 ARG A O 1
ATOM 1375 N N . GLY A 1 184 ? -30.720 -11.019 16.212 1.00 88.69 184 GLY A N 1
ATOM 1376 C CA . GLY A 1 184 ? -30.934 -9.772 15.503 1.00 88.69 184 GLY A CA 1
ATOM 1377 C C . GLY A 1 184 ? -31.314 -10.023 14.056 1.00 88.69 184 GLY A C 1
ATOM 1378 O O . GLY A 1 184 ? -31.273 -11.149 13.573 1.00 88.69 184 GLY A O 1
ATOM 1379 N N . THR A 1 185 ? -31.668 -8.951 13.366 1.00 87.44 185 THR A N 1
ATOM 1380 C CA . THR A 1 185 ? -31.901 -8.974 11.925 1.00 87.44 185 THR A CA 1
ATOM 1381 C C . THR A 1 185 ? -30.752 -8.227 11.267 1.00 87.44 185 THR A C 1
ATOM 1383 O O . THR A 1 185 ? -30.513 -7.058 11.575 1.00 87.44 185 THR A O 1
ATOM 1386 N N . SER A 1 186 ? -30.022 -8.898 10.381 1.00 79.12 186 SER A N 1
ATOM 1387 C CA . SER A 1 186 ? -29.044 -8.240 9.522 1.00 79.12 186 SER A CA 1
ATOM 1388 C C . SER A 1 186 ? -29.791 -7.348 8.544 1.00 79.12 186 SER A C 1
ATOM 1390 O O . SER A 1 186 ? -30.655 -7.830 7.818 1.00 79.12 186 SER A O 1
ATOM 1392 N N . VAL A 1 187 ? -29.476 -6.057 8.520 1.00 77.00 187 VAL A N 1
ATOM 1393 C CA . VAL A 1 187 ? -29.985 -5.130 7.508 1.00 77.00 187 VAL A CA 1
ATOM 1394 C C . VAL A 1 187 ? -28.843 -4.734 6.585 1.00 77.00 187 VAL A C 1
ATOM 1396 O O . VAL A 1 187 ? -27.751 -4.398 7.041 1.00 77.00 187 VAL A O 1
ATOM 1399 N N . GLY A 1 188 ? -29.091 -4.788 5.275 1.00 64.31 188 GLY A N 1
ATOM 1400 C CA . GLY A 1 188 ? -28.125 -4.339 4.279 1.00 64.31 188 GLY A CA 1
ATOM 1401 C C . GLY A 1 188 ? -27.764 -2.862 4.465 1.00 64.31 188 GLY A C 1
ATOM 1402 O O . GLY A 1 188 ? -28.601 -2.041 4.856 1.00 64.31 188 GLY A O 1
ATOM 1403 N N . PHE A 1 189 ? -26.508 -2.523 4.169 1.00 56.25 189 PHE A N 1
ATOM 1404 C CA . PHE A 1 189 ? -26.017 -1.146 4.184 1.00 56.25 189 PHE A CA 1
ATOM 1405 C C . PHE A 1 189 ? -26.900 -0.231 3.317 1.00 56.25 189 PHE A C 1
ATOM 1407 O O . PHE A 1 189 ? -27.355 -0.623 2.243 1.00 56.25 189 PHE A O 1
ATOM 1414 N N . GLY A 1 190 ? -27.159 0.992 3.787 1.00 60.31 190 GLY A N 1
ATOM 1415 C CA . GLY A 1 190 ? -27.944 1.982 3.041 1.00 60.31 190 GLY A CA 1
ATOM 1416 C C . GLY A 1 190 ? -29.447 1.688 2.941 1.00 60.31 190 GLY A C 1
ATOM 1417 O O . GLY A 1 190 ? -30.116 2.274 2.098 1.00 60.31 190 GLY A O 1
ATOM 1418 N N . GLY A 1 191 ? -29.993 0.791 3.771 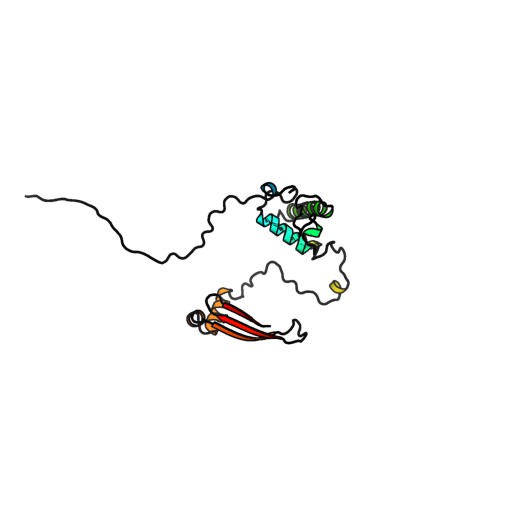1.00 57.88 191 GLY A N 1
ATOM 1419 C CA . GLY A 1 191 ? -31.434 0.512 3.788 1.00 57.88 191 GLY A CA 1
ATOM 1420 C C . GLY A 1 191 ? -31.920 -0.337 2.611 1.00 57.88 191 GLY A C 1
ATOM 1421 O O . GLY A 1 191 ? -33.119 -0.379 2.354 1.00 57.88 191 GLY A O 1
ATOM 1422 N N . PHE A 1 192 ? -31.014 -1.044 1.925 1.00 54.53 192 PHE A N 1
ATOM 1423 C CA . PHE A 1 192 ? -31.317 -1.852 0.735 1.00 54.53 192 PHE A CA 1
ATOM 1424 C C . PHE A 1 192 ? -32.275 -3.039 0.973 1.00 54.53 192 PHE A C 1
ATOM 1426 O O . PHE A 1 192 ? -32.655 -3.715 0.020 1.00 54.53 192 PHE A O 1
ATOM 1433 N N . GLY A 1 193 ? -32.715 -3.274 2.216 1.00 63.19 193 GLY A N 1
ATOM 1434 C CA . GLY A 1 193 ? -33.636 -4.359 2.557 1.00 63.19 193 GLY A CA 1
ATOM 1435 C C . GLY A 1 193 ? -33.044 -5.754 2.307 1.00 63.19 193 GLY A C 1
ATOM 1436 O O . GLY A 1 193 ? -31.914 -5.890 1.853 1.00 63.19 193 GLY A O 1
ATOM 1437 N N . GLY A 1 194 ? -33.801 -6.801 2.654 1.00 65.88 194 GLY A N 1
ATOM 1438 C CA . GLY A 1 194 ? -33.353 -8.202 2.554 1.00 65.88 194 GLY A CA 1
ATOM 1439 C C . GLY A 1 194 ? -32.830 -8.777 3.873 1.00 65.88 194 GLY A C 1
ATOM 1440 O O . GLY A 1 194 ? -31.720 -9.295 3.924 1.00 65.88 194 GLY A O 1
ATOM 1441 N N . GLY A 1 195 ? -33.623 -8.643 4.942 1.00 69.50 195 GLY A N 1
ATOM 1442 C CA . GLY A 1 195 ? -33.256 -9.075 6.289 1.00 69.50 195 GLY A CA 1
ATOM 1443 C C . GLY A 1 195 ? -32.880 -10.557 6.382 1.00 69.50 195 GLY A C 1
ATOM 1444 O O . GLY A 1 195 ? -33.643 -11.404 5.927 1.00 69.50 195 GLY A O 1
ATOM 1445 N N . GLY A 1 196 ? -31.726 -10.849 6.985 1.00 74.94 196 GLY A N 1
ATOM 1446 C CA . GLY A 1 196 ? -31.322 -12.200 7.395 1.00 74.94 196 GLY A CA 1
ATOM 1447 C C . GLY A 1 196 ? -31.390 -12.341 8.914 1.00 74.94 196 GLY A C 1
ATOM 1448 O O . GLY A 1 196 ? -31.036 -11.397 9.627 1.00 74.94 196 GLY A O 1
ATOM 1449 N N . ASP A 1 197 ? -31.852 -13.486 9.414 1.00 88.31 197 ASP A N 1
ATOM 1450 C CA . ASP A 1 197 ? -31.863 -13.762 10.851 1.00 88.31 197 ASP A CA 1
ATOM 1451 C C . ASP A 1 197 ? -30.442 -14.055 11.321 1.00 88.31 197 ASP A C 1
ATOM 1453 O O . ASP A 1 197 ? -29.798 -14.989 10.855 1.00 88.31 197 ASP A O 1
ATOM 1457 N N . VAL A 1 198 ? -29.953 -13.261 12.271 1.00 90.44 198 VAL A N 1
ATOM 1458 C CA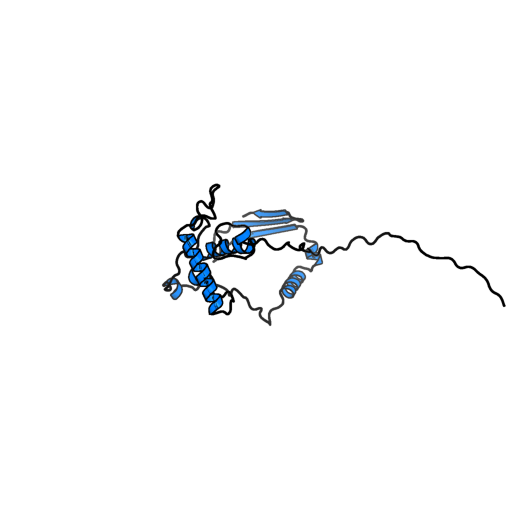 . VAL A 1 198 ? -28.634 -13.455 12.864 1.00 90.44 198 VAL A CA 1
ATOM 1459 C C . VAL A 1 198 ? -28.787 -13.966 14.284 1.00 90.44 198 VAL A C 1
ATOM 1461 O O . VAL A 1 198 ? -29.402 -13.310 15.126 1.00 90.44 198 VAL A O 1
ATOM 1464 N N . GLU A 1 199 ? -28.156 -15.097 14.581 1.00 93.00 199 GLU A N 1
ATOM 1465 C CA . GLU A 1 199 ? -27.958 -15.565 15.950 1.00 93.00 199 GLU A CA 1
ATOM 1466 C C . GLU A 1 199 ? -26.462 -15.613 16.271 1.00 93.00 199 GLU A C 1
ATOM 1468 O O . GLU A 1 199 ? -25.677 -16.294 15.611 1.00 93.00 199 GLU A O 1
ATOM 1473 N N . ILE A 1 200 ? -26.054 -14.884 17.307 1.00 92.25 200 ILE A N 1
ATOM 1474 C CA . ILE A 1 200 ? -24.690 -14.885 17.833 1.00 92.25 200 ILE A CA 1
ATOM 1475 C C . ILE A 1 200 ? -24.723 -15.574 19.185 1.00 92.25 200 ILE A C 1
ATOM 1477 O O . ILE A 1 200 ? -25.406 -15.116 20.098 1.00 92.25 200 ILE A O 1
ATOM 1481 N N . VAL A 1 201 ? -23.938 -16.635 19.337 1.00 93.00 201 VAL A N 1
ATOM 1482 C CA . VAL A 1 201 ? -23.779 -17.336 20.613 1.00 93.00 201 VAL A CA 1
ATOM 1483 C C . VAL A 1 201 ? -22.301 -17.390 20.958 1.00 93.00 201 VAL A C 1
ATOM 1485 O O . VAL A 1 201 ? -21.479 -17.781 20.133 1.00 93.00 201 VAL A O 1
ATOM 1488 N N . ALA A 1 202 ? -21.953 -17.007 22.179 1.00 92.94 202 ALA A N 1
ATOM 1489 C CA . ALA A 1 202 ? -20.603 -17.088 22.714 1.00 92.94 202 ALA A CA 1
ATOM 1490 C C . ALA A 1 202 ? -20.622 -17.732 24.104 1.00 92.94 202 ALA A C 1
ATOM 1492 O O . ALA A 1 202 ? -21.543 -17.511 24.891 1.00 92.94 202 ALA A O 1
ATOM 1493 N N . LYS A 1 203 ? -19.603 -18.532 24.414 1.00 93.12 203 LYS A N 1
ATOM 1494 C CA . LYS A 1 203 ? -19.388 -19.163 25.715 1.00 93.12 203 LYS A CA 1
ATOM 1495 C C . LYS A 1 203 ? -17.891 -19.280 25.999 1.00 93.12 203 LYS A C 1
ATOM 1497 O O . LYS A 1 203 ? -17.130 -19.727 25.143 1.00 93.12 203 LYS A O 1
ATOM 1502 N N . ALA A 1 204 ? -17.493 -18.936 27.218 1.00 88.44 204 ALA A N 1
ATOM 1503 C CA . ALA A 1 204 ? -16.116 -19.060 27.678 1.00 88.44 204 ALA A CA 1
ATOM 1504 C C . ALA A 1 204 ? -15.626 -20.534 27.659 1.00 88.44 204 ALA A C 1
ATOM 1506 O O . ALA A 1 204 ? -16.433 -21.454 27.856 1.00 88.44 204 ALA A O 1
ATOM 1507 N N . PRO A 1 205 ? -14.318 -20.791 27.476 1.00 89.56 205 PRO A N 1
ATOM 1508 C CA . PRO A 1 205 ? -13.276 -19.802 27.191 1.00 89.56 205 PRO A CA 1
ATOM 1509 C C . PRO A 1 205 ? -13.341 -19.273 25.749 1.00 89.56 205 PRO A C 1
ATOM 1511 O O . PRO A 1 205 ? -13.416 -18.066 25.578 1.00 89.56 205 PRO A O 1
ATOM 1514 N N . ASP A 1 206 ? -13.471 -20.140 24.738 1.00 87.81 206 ASP A N 1
ATOM 1515 C CA . ASP A 1 206 ? -13.253 -19.736 23.334 1.00 87.81 206 ASP A CA 1
ATOM 1516 C C . ASP A 1 206 ? -14.287 -20.326 22.357 1.00 87.81 206 ASP A C 1
ATOM 1518 O O . ASP A 1 206 ? -13.969 -20.707 21.231 1.00 87.81 206 ASP A O 1
ATOM 1522 N N . LYS A 1 207 ? -15.551 -20.469 22.779 1.00 90.62 207 LYS A N 1
ATOM 1523 C CA . LYS A 1 207 ? -16.621 -20.980 21.906 1.00 90.62 207 LYS A CA 1
ATOM 1524 C C . LYS A 1 207 ? -17.454 -19.821 21.382 1.00 90.62 207 LYS A C 1
ATOM 1526 O O . LYS A 1 207 ? -18.120 -19.148 22.161 1.00 90.62 207 LYS A O 1
ATOM 1531 N N . ARG A 1 208 ? -17.479 -19.622 20.066 1.00 91.44 208 ARG A N 1
ATOM 1532 C CA . ARG A 1 208 ? -18.350 -18.641 19.409 1.00 91.44 208 ARG A CA 1
ATOM 1533 C C . ARG A 1 208 ? -18.956 -19.232 18.142 1.00 91.44 208 ARG A C 1
ATOM 1535 O O . ARG A 1 208 ? -18.271 -19.920 17.396 1.00 91.44 208 ARG A O 1
ATOM 1542 N N . SER A 1 209 ? -20.227 -18.940 17.910 1.00 93.31 209 SER A N 1
ATOM 1543 C CA . SER A 1 209 ? -20.938 -19.233 16.672 1.00 93.31 209 SER A CA 1
ATOM 1544 C C . SER A 1 209 ? -21.683 -17.988 16.210 1.00 93.31 209 SER A C 1
ATOM 1546 O O . SER A 1 209 ? -22.147 -17.178 17.019 1.00 93.31 209 SER A O 1
ATOM 1548 N N . THR A 1 210 ? -21.782 -17.822 14.901 1.00 91.12 210 THR A N 1
ATOM 1549 C CA . THR A 1 210 ? -22.641 -16.825 14.270 1.00 91.12 210 THR A CA 1
ATOM 1550 C C . THR A 1 210 ? -23.388 -17.528 13.152 1.00 91.12 210 THR A C 1
ATOM 1552 O O . THR A 1 210 ? -22.771 -18.143 12.288 1.00 91.12 210 THR A O 1
ATOM 1555 N N . ILE A 1 211 ? -24.710 -17.495 13.240 1.00 86.25 211 ILE A N 1
ATOM 1556 C CA . ILE A 1 211 ? -25.649 -18.087 12.293 1.00 86.25 211 ILE A CA 1
ATOM 1557 C C . ILE A 1 211 ? -26.274 -16.909 11.552 1.00 86.25 211 ILE A C 1
ATOM 1559 O O . ILE A 1 211 ? -26.684 -15.959 12.217 1.00 86.25 211 ILE A O 1
ATOM 1563 N N . ILE A 1 212 ? -26.264 -16.948 10.220 1.00 79.38 212 ILE A N 1
ATOM 1564 C CA . ILE A 1 212 ? -26.807 -15.931 9.305 1.00 79.38 212 ILE A CA 1
ATOM 1565 C C . ILE A 1 212 ? -27.617 -16.662 8.236 1.00 79.38 212 ILE A C 1
ATOM 1567 O O . ILE A 1 212 ? -27.152 -17.759 7.841 1.00 79.38 212 ILE A O 1
#

Radius of gyration: 30.45 Å; chains: 1; bounding box: 70×42×105 Å